Protein AF-A0A949LP67-F1 (afdb_monomer)

Foldseek 3Di:
DDDPVVVVVVVVVVVVVVVVVVVVVVVVLVVVLVVQCVVPVDHSVVSVVVVVVVVVVVVVVVLQVLLVVLCVVLVADPDQGPVLLVLLVVQVVCVVVVHPQQDLVVSCVVVVHDSVVSVVSVVVCVVVQQKDFDDDDPNDTHIHGDPNVVVNNVSVVVSVVVSVVVVVVVVVVVVVCVVVVPD

Structure (mmCIF, N/CA/C/O backbone):
data_AF-A0A949LP67-F1
#
_entry.id   AF-A0A949LP67-F1
#
loop_
_atom_site.group_PDB
_atom_site.id
_atom_site.type_symbol
_atom_site.label_atom_id
_atom_site.label_alt_id
_atom_site.label_comp_id
_atom_site.label_asym_id
_atom_site.label_entity_id
_atom_site.label_seq_id
_atom_site.pdbx_PDB_ins_code
_atom_site.Cartn_x
_atom_site.Cartn_y
_atom_site.Cartn_z
_atom_site.occupancy
_atom_site.B_iso_or_equiv
_atom_site.auth_seq_id
_atom_site.auth_comp_id
_atom_site.auth_asym_id
_atom_site.auth_atom_id
_atom_site.pdbx_PDB_model_num
ATOM 1 N N . MET A 1 1 ? 51.796 19.413 -5.091 1.00 43.94 1 MET A N 1
ATOM 2 C CA . MET A 1 1 ? 50.410 19.811 -4.770 1.00 43.94 1 MET A CA 1
ATOM 3 C C . MET A 1 1 ? 49.780 20.303 -6.065 1.00 43.94 1 MET A C 1
ATOM 5 O O . MET A 1 1 ? 50.461 21.077 -6.729 1.00 43.94 1 MET A O 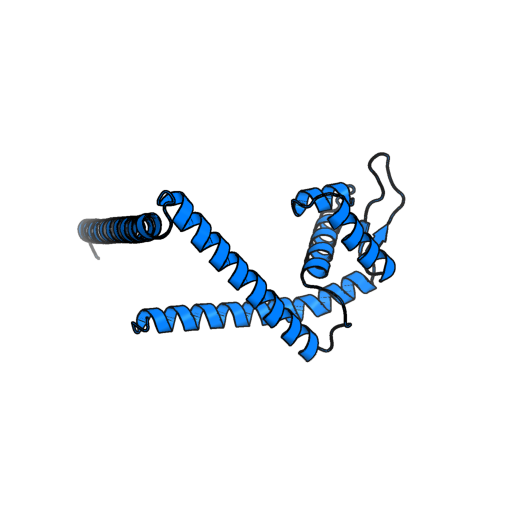1
ATOM 9 N N . PRO A 1 2 ? 48.598 19.814 -6.486 1.00 49.41 2 PRO A N 1
ATOM 10 C CA . PRO A 1 2 ? 47.926 20.340 -7.678 1.00 49.41 2 PRO A CA 1
ATOM 11 C C . PRO A 1 2 ? 47.528 21.800 -7.422 1.00 49.41 2 PRO A C 1
ATOM 13 O O . PRO A 1 2 ? 47.161 22.140 -6.296 1.00 49.41 2 PRO A O 1
ATOM 16 N N . THR A 1 3 ? 47.685 22.672 -8.419 1.00 51.91 3 THR A N 1
ATOM 17 C CA . THR A 1 3 ? 47.431 24.115 -8.258 1.00 51.91 3 THR A CA 1
ATOM 18 C C . THR A 1 3 ? 45.963 24.431 -8.545 1.00 51.91 3 THR A C 1
ATOM 20 O O . THR A 1 3 ? 45.333 23.740 -9.341 1.00 51.91 3 THR A O 1
ATOM 23 N N . ASP A 1 4 ? 45.404 25.481 -7.933 1.00 56.34 4 ASP A N 1
ATOM 24 C CA . ASP A 1 4 ? 43.990 25.882 -8.098 1.00 56.34 4 ASP A CA 1
ATOM 25 C C . ASP A 1 4 ? 43.551 26.066 -9.566 1.00 56.34 4 ASP A C 1
ATOM 27 O O . ASP A 1 4 ? 42.376 25.905 -9.911 1.00 56.34 4 ASP A O 1
ATOM 31 N N . THR A 1 5 ? 44.500 26.348 -10.459 1.00 56.00 5 THR A N 1
ATOM 32 C CA . THR A 1 5 ? 44.306 26.437 -11.912 1.00 56.00 5 THR A CA 1
ATOM 33 C C . THR A 1 5 ? 43.942 25.094 -12.558 1.00 56.00 5 THR A C 1
ATOM 35 O O . THR A 1 5 ? 43.105 25.057 -13.466 1.00 56.00 5 THR A O 1
ATOM 38 N N . ASP A 1 6 ? 44.501 23.984 -12.070 1.00 54.38 6 ASP A N 1
ATOM 39 C CA . ASP A 1 6 ? 44.256 22.634 -12.600 1.00 54.38 6 ASP A CA 1
ATOM 40 C C . ASP A 1 6 ? 42.853 22.143 -12.213 1.00 54.38 6 ASP A C 1
ATOM 42 O O . ASP A 1 6 ? 42.125 21.558 -13.023 1.00 54.38 6 ASP A O 1
ATOM 46 N N . THR A 1 7 ? 42.420 22.469 -10.993 1.00 57.69 7 THR A N 1
ATOM 47 C CA . THR A 1 7 ? 41.089 22.131 -10.473 1.00 57.69 7 THR A CA 1
ATOM 48 C C . THR A 1 7 ? 39.991 22.888 -11.221 1.00 57.69 7 THR A C 1
ATOM 50 O O . THR A 1 7 ? 38.991 22.294 -11.625 1.00 57.69 7 THR A O 1
ATOM 53 N N . LYS A 1 8 ? 40.189 24.189 -11.482 1.00 57.91 8 LYS A N 1
ATOM 54 C CA . LYS A 1 8 ? 39.211 25.023 -12.199 1.00 57.91 8 LYS A CA 1
ATOM 55 C C . LYS A 1 8 ? 39.054 24.605 -13.663 1.00 57.91 8 LYS A C 1
ATOM 57 O O . LYS A 1 8 ? 37.938 24.556 -14.165 1.00 57.91 8 LYS A O 1
ATOM 62 N N . THR A 1 9 ? 40.146 24.242 -14.332 1.00 59.66 9 THR A N 1
ATOM 63 C CA . THR A 1 9 ? 40.107 23.786 -15.734 1.00 59.66 9 THR A CA 1
ATOM 64 C C . THR A 1 9 ? 39.400 22.433 -15.865 1.00 59.66 9 THR A C 1
ATOM 66 O O . THR A 1 9 ? 38.597 22.232 -16.777 1.00 59.66 9 THR A O 1
ATOM 69 N N . THR A 1 10 ? 39.618 21.530 -14.905 1.00 58.66 10 THR A N 1
ATOM 70 C CA . THR A 1 10 ? 38.956 20.216 -14.865 1.00 58.66 10 THR A CA 1
ATOM 71 C C . THR A 1 10 ? 37.455 20.335 -14.563 1.00 58.66 10 THR A C 1
ATOM 73 O O . THR A 1 10 ? 36.648 19.634 -15.173 1.00 58.66 10 THR A O 1
ATOM 76 N N . LEU A 1 11 ? 37.058 21.264 -13.685 1.00 56.00 11 LEU A N 1
ATOM 77 C CA . LEU A 1 11 ? 35.647 21.561 -13.402 1.00 56.00 11 LEU A CA 1
ATOM 78 C C . LEU A 1 11 ? 34.918 22.138 -14.627 1.00 56.00 11 LEU A C 1
ATOM 80 O O . LEU A 1 11 ? 33.835 21.666 -14.959 1.00 56.00 11 LEU A O 1
ATOM 84 N N . MET A 1 12 ? 35.539 23.071 -15.357 1.00 61.88 12 MET A N 1
ATOM 85 C CA . MET A 1 12 ? 34.956 23.658 -16.577 1.00 61.88 12 MET A CA 1
ATOM 86 C C . MET A 1 12 ? 34.790 22.620 -17.701 1.00 61.88 12 MET A C 1
ATOM 88 O O . MET A 1 12 ? 33.805 22.651 -18.439 1.00 61.88 12 MET A O 1
ATOM 92 N N . ALA A 1 13 ? 35.721 21.667 -17.822 1.00 58.44 13 ALA A N 1
ATOM 93 C CA . ALA A 1 13 ? 35.592 20.551 -18.759 1.00 58.44 13 ALA A CA 1
ATOM 94 C C . ALA A 1 13 ? 34.445 19.601 -18.364 1.00 58.44 13 ALA A C 1
ATOM 96 O O . ALA A 1 13 ? 33.683 19.165 -19.227 1.00 58.44 13 ALA A O 1
ATOM 97 N N . GLY A 1 14 ? 34.277 19.327 -17.066 1.00 49.59 14 GLY A N 1
ATOM 98 C CA . GLY A 1 14 ? 33.147 18.555 -16.542 1.00 49.59 14 GLY A CA 1
ATOM 99 C C . GLY A 1 14 ? 31.794 19.232 -16.788 1.00 49.59 14 GLY A C 1
ATOM 100 O O . GLY A 1 14 ? 30.846 18.573 -17.211 1.00 49.59 14 GLY A O 1
ATOM 101 N N . GLU A 1 15 ? 31.711 20.551 -16.604 1.00 54.12 15 GLU A N 1
ATOM 102 C CA . GLU A 1 15 ? 30.500 21.336 -16.875 1.00 54.12 15 GLU A CA 1
ATOM 103 C C . GLU A 1 15 ? 30.148 21.368 -18.367 1.00 54.12 15 GLU A C 1
ATOM 105 O O . GLU A 1 15 ? 28.987 21.170 -18.719 1.00 54.12 15 GLU A O 1
ATOM 110 N N . ALA A 1 16 ? 31.128 21.522 -19.261 1.00 55.69 16 ALA A N 1
ATOM 111 C CA . ALA A 1 16 ? 30.892 21.484 -20.706 1.00 55.69 16 ALA A CA 1
ATOM 112 C C . ALA A 1 16 ? 30.397 20.105 -21.184 1.00 55.69 16 ALA A C 1
ATOM 114 O O . ALA A 1 16 ? 29.502 20.021 -22.027 1.00 55.69 16 ALA A O 1
ATOM 115 N N . VAL A 1 17 ? 30.930 19.018 -20.614 1.00 56.28 17 VAL A N 1
ATOM 116 C CA . VAL A 1 17 ? 30.472 17.647 -20.895 1.00 56.28 17 VAL A CA 1
ATOM 117 C C . VAL A 1 17 ? 29.047 17.425 -20.377 1.00 56.28 17 VAL A C 1
ATOM 119 O O . VAL A 1 17 ? 28.226 16.833 -21.079 1.00 56.28 17 VAL A O 1
ATOM 122 N N . LEU A 1 18 ? 28.715 17.943 -19.191 1.00 46.91 18 LEU A N 1
ATOM 123 C CA . LEU A 1 18 ? 27.362 17.870 -18.632 1.00 46.91 18 LEU A CA 1
ATOM 124 C C . LEU A 1 18 ? 26.355 18.704 -19.439 1.00 46.91 18 LEU A C 1
ATOM 126 O O . LEU A 1 18 ? 25.258 18.218 -19.717 1.00 46.91 18 LEU A O 1
ATOM 130 N N . MET A 1 19 ? 26.730 19.907 -19.883 1.00 55.59 19 MET A N 1
ATOM 131 C CA . MET A 1 19 ? 25.889 20.736 -20.754 1.00 55.59 19 MET A CA 1
ATOM 132 C C . MET A 1 19 ? 25.680 20.086 -22.130 1.00 55.59 19 MET A C 1
ATOM 134 O O . MET A 1 19 ? 24.556 20.061 -22.632 1.00 55.59 19 MET A O 1
ATOM 138 N N . GLY A 1 20 ? 26.721 19.483 -22.716 1.00 49.50 20 GLY A N 1
ATOM 139 C CA . GLY A 1 20 ? 26.609 18.727 -23.969 1.00 49.50 20 GLY A CA 1
ATOM 140 C C . GLY A 1 20 ? 25.716 17.487 -23.844 1.00 49.50 20 GLY A C 1
ATOM 141 O O . GLY A 1 20 ? 24.893 17.214 -24.722 1.00 49.50 20 GLY A O 1
ATOM 142 N N . ALA A 1 21 ? 25.806 16.766 -22.723 1.00 48.62 21 ALA A N 1
ATOM 143 C CA . ALA A 1 21 ? 24.935 15.628 -22.436 1.00 48.62 21 ALA A CA 1
ATOM 144 C C . ALA A 1 21 ? 23.467 16.057 -22.256 1.00 48.62 21 ALA A C 1
ATOM 146 O O . ALA A 1 21 ? 22.567 15.393 -22.772 1.00 48.62 21 ALA A O 1
ATOM 147 N N . GLN A 1 22 ? 23.211 17.189 -21.594 1.00 45.84 22 GLN A N 1
ATOM 148 C CA . GLN A 1 22 ? 21.860 17.737 -21.430 1.00 45.84 22 GLN A CA 1
ATOM 149 C C . GLN A 1 22 ? 21.246 18.200 -22.756 1.00 45.84 22 GLN A C 1
ATOM 151 O O . GLN A 1 22 ? 20.083 17.892 -23.018 1.00 45.84 22 GLN A O 1
ATOM 156 N N . ALA A 1 23 ? 22.023 18.856 -23.624 1.00 47.84 23 ALA A N 1
ATOM 157 C CA . ALA A 1 23 ? 21.574 19.230 -24.966 1.00 47.84 23 ALA A CA 1
ATOM 158 C C . ALA A 1 23 ? 21.212 17.994 -25.811 1.00 47.84 23 ALA A C 1
ATOM 160 O O . ALA A 1 23 ? 20.166 17.955 -26.457 1.00 47.84 23 ALA A O 1
ATOM 161 N N . THR A 1 24 ? 22.020 16.933 -25.722 1.00 55.31 24 THR A N 1
ATOM 162 C CA . THR A 1 24 ? 21.780 15.676 -26.450 1.00 55.31 24 THR A CA 1
ATOM 163 C C . THR A 1 24 ? 20.526 14.944 -25.946 1.00 55.31 24 THR A C 1
ATOM 165 O O . THR A 1 24 ? 19.776 14.370 -26.737 1.00 55.31 24 THR A O 1
ATOM 168 N N . ILE A 1 25 ? 20.256 14.980 -24.635 1.00 51.38 25 ILE A N 1
ATOM 169 C CA . ILE A 1 25 ? 19.039 14.403 -24.039 1.00 51.38 25 ILE A CA 1
ATOM 170 C C . ILE A 1 25 ? 17.796 15.192 -24.467 1.00 51.38 25 ILE A C 1
ATOM 172 O O . ILE A 1 25 ? 16.795 14.578 -24.837 1.00 51.38 25 ILE A O 1
ATOM 176 N N . ALA A 1 26 ? 17.863 16.525 -24.464 1.00 52.84 26 ALA A N 1
ATOM 177 C CA . ALA A 1 26 ? 16.759 17.376 -24.897 1.00 52.84 26 ALA A CA 1
ATOM 178 C C . ALA A 1 26 ? 16.408 17.143 -26.379 1.00 52.84 26 ALA A C 1
ATOM 180 O O . ALA A 1 26 ? 15.240 16.943 -26.708 1.00 52.84 26 ALA A O 1
ATOM 181 N N . GLU A 1 27 ? 17.408 17.044 -27.261 1.00 56.66 27 GLU A N 1
ATOM 182 C CA . GLU A 1 27 ? 17.182 16.725 -28.677 1.00 56.66 27 GLU A CA 1
ATOM 183 C C . GLU A 1 27 ? 16.608 15.318 -28.900 1.00 56.66 27 GLU A C 1
ATOM 185 O O . GLU A 1 27 ? 15.800 15.104 -29.809 1.00 56.66 27 GLU A O 1
ATOM 190 N N . ALA A 1 28 ? 17.034 14.330 -28.108 1.00 53.78 28 ALA A N 1
ATOM 191 C CA . ALA A 1 28 ? 16.498 12.974 -28.195 1.00 53.78 28 ALA A CA 1
ATOM 192 C C . ALA A 1 28 ? 15.030 12.924 -27.740 1.00 53.78 28 ALA A C 1
ATOM 194 O O . ALA A 1 28 ? 14.212 12.241 -28.361 1.00 53.78 28 ALA A O 1
ATOM 195 N N . GLN A 1 29 ? 14.686 13.688 -26.700 1.00 57.00 29 GLN A N 1
ATOM 196 C CA . GLN A 1 29 ? 13.313 13.848 -26.221 1.00 57.00 29 GLN A CA 1
ATOM 197 C C . GLN A 1 29 ? 12.434 14.567 -27.249 1.00 57.00 29 GLN A C 1
ATOM 199 O O . GLN A 1 29 ? 11.322 14.115 -27.522 1.00 57.00 29 GLN A O 1
ATOM 204 N N . GLU A 1 30 ? 12.937 15.628 -27.879 1.00 64.25 30 GLU A N 1
ATOM 205 C CA . GLU A 1 30 ? 12.214 16.365 -28.917 1.00 64.25 30 GLU A CA 1
ATOM 206 C C . GLU A 1 30 ? 11.950 15.498 -30.160 1.00 64.25 30 GLU A C 1
ATOM 208 O O . GLU A 1 30 ? 10.833 15.481 -30.690 1.00 64.25 30 GLU A O 1
ATOM 213 N N . ARG A 1 31 ? 12.939 14.704 -30.593 1.00 64.25 31 ARG A N 1
ATOM 214 C CA . ARG A 1 31 ? 12.792 13.770 -31.721 1.00 64.25 31 ARG A CA 1
ATOM 215 C C . ARG A 1 31 ? 11.791 12.655 -31.432 1.00 64.25 31 ARG A C 1
ATOM 217 O O . ARG A 1 31 ? 10.960 12.364 -32.293 1.00 64.25 31 ARG A O 1
ATOM 224 N N . ALA A 1 32 ? 11.832 12.068 -30.235 1.00 54.78 32 ALA A N 1
ATOM 225 C CA . ALA A 1 32 ? 10.867 11.053 -29.818 1.00 54.78 32 ALA A CA 1
ATOM 226 C C . ALA A 1 32 ? 9.445 11.634 -29.791 1.00 54.78 32 ALA A C 1
ATOM 228 O O . ALA A 1 32 ? 8.550 11.124 -30.467 1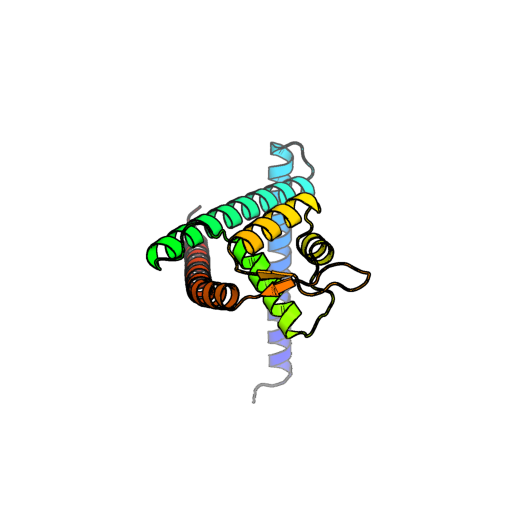.00 54.78 32 ALA A O 1
ATOM 229 N N . ALA A 1 33 ? 9.258 12.769 -29.116 1.00 52.78 33 ALA A N 1
ATOM 230 C CA . ALA A 1 33 ? 7.958 13.412 -28.982 1.00 52.78 33 ALA A CA 1
ATOM 231 C C . ALA A 1 33 ? 7.385 13.876 -30.343 1.00 52.78 33 ALA A C 1
ATOM 233 O O . ALA A 1 33 ? 6.178 13.785 -30.577 1.00 52.78 33 ALA A O 1
ATOM 234 N N . THR A 1 34 ? 8.240 14.299 -31.282 1.00 59.56 34 THR A N 1
ATOM 235 C CA . THR A 1 34 ? 7.842 14.660 -32.657 1.00 59.56 34 THR A CA 1
ATOM 236 C C . THR A 1 34 ? 7.462 13.441 -33.498 1.00 59.56 34 THR A C 1
ATOM 238 O O . THR A 1 34 ? 6.463 13.481 -34.221 1.00 59.56 34 THR A O 1
ATOM 241 N N . ALA A 1 35 ? 8.225 12.346 -33.413 1.00 54.09 35 ALA A N 1
ATOM 242 C CA . ALA A 1 35 ? 7.910 11.105 -34.120 1.00 54.09 35 ALA A CA 1
ATOM 243 C C . ALA A 1 35 ? 6.554 10.544 -33.663 1.00 54.09 35 ALA A C 1
ATOM 245 O O . ALA A 1 35 ? 5.709 10.198 -34.484 1.00 54.09 35 ALA A O 1
ATOM 246 N N . LEU A 1 36 ? 6.301 10.560 -32.358 1.00 48.03 36 LEU A N 1
ATOM 247 C CA . LEU A 1 36 ? 5.049 10.104 -31.764 1.00 48.03 36 LEU A CA 1
ATOM 248 C C . LEU A 1 36 ? 3.854 11.008 -32.071 1.00 48.03 36 LEU A C 1
ATOM 250 O O . LEU A 1 36 ? 2.761 10.507 -32.348 1.00 48.03 36 LEU A O 1
ATOM 254 N N . GLY A 1 37 ? 4.054 12.329 -32.089 1.00 50.38 37 GLY A N 1
ATOM 255 C CA . GLY A 1 37 ? 3.005 13.267 -32.486 1.00 50.38 37 GLY A CA 1
ATOM 256 C C . GLY A 1 37 ? 2.567 13.096 -33.945 1.00 50.38 37 GLY A C 1
ATOM 257 O O . GLY A 1 37 ? 1.386 13.236 -34.257 1.00 50.38 37 GLY A O 1
ATOM 258 N N . ARG A 1 38 ? 3.486 12.689 -34.836 1.00 54.03 38 ARG A N 1
ATOM 259 C CA . ARG A 1 38 ? 3.164 12.344 -36.235 1.00 54.03 38 ARG A CA 1
ATOM 260 C C . ARG A 1 38 ? 2.357 11.051 -36.371 1.00 54.03 38 ARG A C 1
ATOM 262 O O . ARG A 1 38 ? 1.523 10.972 -37.264 1.00 54.03 38 ARG A O 1
ATOM 269 N N . PHE A 1 39 ? 2.587 10.063 -35.506 1.00 45.88 39 PHE A N 1
ATOM 270 C CA . PHE A 1 39 ? 1.883 8.774 -35.556 1.00 45.88 39 PHE A CA 1
ATOM 271 C C . PHE A 1 39 ? 0.505 8.796 -34.886 1.00 45.88 39 PHE A C 1
ATOM 273 O O . PHE A 1 39 ? -0.377 8.040 -35.281 1.00 45.88 39 PHE A O 1
ATOM 280 N N . THR A 1 40 ? 0.312 9.649 -33.880 1.00 47.75 40 THR A N 1
ATOM 281 C CA . THR A 1 40 ? -0.915 9.675 -33.062 1.00 47.75 40 THR A CA 1
ATOM 282 C C . THR A 1 40 ? -1.821 10.876 -33.342 1.00 47.75 40 THR A C 1
ATOM 284 O O . THR A 1 40 ? -2.954 10.904 -32.869 1.00 47.75 40 THR A O 1
ATOM 287 N N . GLY A 1 41 ? -1.339 11.882 -34.082 1.00 50.94 41 GLY A N 1
ATOM 288 C CA . GLY A 1 41 ? -2.050 13.150 -34.289 1.00 50.94 41 GLY A CA 1
ATOM 289 C C . GLY A 1 41 ? -2.127 14.035 -33.036 1.00 50.94 41 GLY A C 1
ATOM 290 O O . GLY A 1 41 ? -2.792 15.070 -33.054 1.00 50.94 41 GLY A O 1
ATOM 291 N N . LEU A 1 42 ? -1.456 13.647 -31.946 1.00 46.31 42 LEU A N 1
ATOM 292 C CA . LEU A 1 42 ? -1.414 14.371 -30.676 1.00 46.31 42 LEU A CA 1
ATOM 293 C C . LEU A 1 42 ? -0.179 15.278 -30.609 1.00 46.31 42 LEU A C 1
ATOM 295 O O . LEU A 1 42 ? 0.857 14.993 -31.208 1.00 46.31 42 LEU A O 1
ATOM 299 N N . LYS A 1 43 ? -0.252 16.386 -29.860 1.00 53.78 43 LYS A N 1
ATOM 300 C CA . LYS A 1 43 ? 0.922 17.259 -29.681 1.00 53.78 43 LYS A CA 1
ATOM 301 C C . LYS A 1 43 ? 2.045 16.489 -28.953 1.00 53.78 43 LYS A C 1
ATOM 303 O O . LYS A 1 43 ? 1.732 15.678 -28.084 1.00 53.78 43 LYS A O 1
ATOM 308 N N . PRO A 1 44 ? 3.335 16.773 -29.212 1.00 49.00 44 PRO A N 1
ATOM 309 C CA . PRO A 1 44 ? 4.479 16.058 -28.623 1.00 49.00 44 PRO A CA 1
ATOM 310 C C . PRO A 1 44 ? 4.402 15.853 -27.095 1.00 49.00 44 PRO A C 1
ATOM 312 O O . PRO A 1 44 ? 4.668 14.764 -26.593 1.00 49.00 44 PRO A O 1
ATOM 315 N N . ALA A 1 45 ? 3.936 16.864 -26.354 1.00 50.62 45 ALA A N 1
ATOM 316 C CA . ALA A 1 45 ? 3.739 16.782 -24.904 1.00 50.62 45 ALA A CA 1
ATOM 317 C C . ALA A 1 45 ? 2.630 15.792 -24.483 1.00 50.62 45 ALA A C 1
ATOM 319 O O . ALA A 1 45 ? 2.724 15.155 -23.439 1.00 50.62 45 ALA A O 1
ATOM 320 N N . GLN A 1 46 ? 1.582 15.642 -25.298 1.00 53.62 46 GLN A N 1
ATOM 321 C CA . GLN A 1 46 ? 0.479 14.706 -25.057 1.00 53.62 46 GLN A CA 1
ATOM 322 C C . GLN A 1 46 ? 0.883 13.266 -25.376 1.00 53.62 46 GLN A C 1
ATOM 324 O O . GLN A 1 46 ? 0.480 12.353 -24.661 1.00 53.62 46 GLN A O 1
ATOM 329 N N . ALA A 1 47 ? 1.705 13.060 -26.407 1.00 48.75 47 ALA A N 1
ATOM 330 C CA . ALA A 1 47 ? 2.206 11.733 -26.736 1.00 48.75 47 ALA A CA 1
ATOM 331 C C . ALA A 1 47 ? 3.196 11.220 -25.674 1.00 48.75 47 ALA A C 1
ATOM 333 O O . ALA A 1 47 ? 3.053 10.093 -25.207 1.00 48.75 47 ALA A O 1
ATOM 334 N N . GLY A 1 48 ? 4.101 12.081 -25.189 1.00 52.53 48 GLY A N 1
ATOM 335 C CA . GLY A 1 48 ? 4.970 11.749 -24.053 1.00 52.53 48 GLY A CA 1
ATOM 336 C C . GLY A 1 48 ? 4.191 11.449 -22.764 1.00 52.53 48 GLY A C 1
ATOM 337 O O . GLY A 1 48 ? 4.554 10.549 -22.011 1.00 52.53 48 GLY A O 1
ATOM 338 N N . PHE A 1 49 ? 3.070 12.142 -22.529 1.00 54.6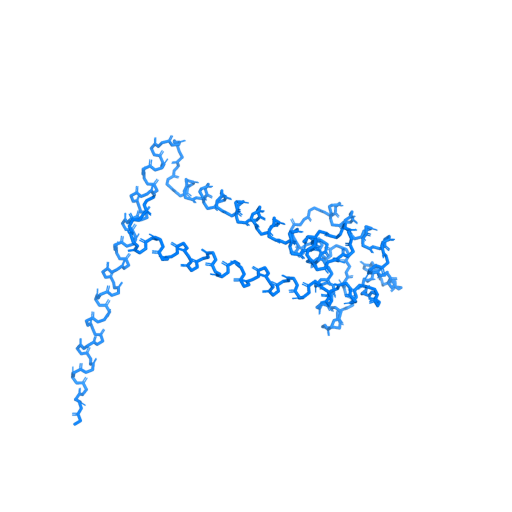2 49 PHE A N 1
ATOM 339 C CA . PHE A 1 49 ? 2.189 11.860 -21.392 1.00 54.62 49 PHE A CA 1
ATOM 340 C C . PHE A 1 49 ? 1.452 10.516 -21.529 1.00 54.62 49 PHE A C 1
ATOM 342 O O . PHE A 1 49 ? 1.302 9.788 -20.544 1.00 54.62 49 PHE A O 1
ATOM 349 N N . ALA A 1 50 ? 1.016 10.159 -22.741 1.00 51.84 50 ALA A N 1
ATOM 350 C CA . ALA A 1 50 ? 0.364 8.879 -23.013 1.00 51.84 50 ALA A CA 1
ATOM 351 C C . ALA A 1 50 ? 1.325 7.693 -22.827 1.00 51.84 50 ALA A C 1
ATOM 353 O O . ALA A 1 50 ? 0.958 6.700 -22.199 1.00 51.84 50 ALA A O 1
ATOM 354 N N . GLU A 1 51 ? 2.568 7.813 -23.300 1.00 57.50 51 GLU A N 1
ATOM 355 C CA . GLU A 1 51 ? 3.599 6.789 -23.100 1.00 57.50 51 GLU A CA 1
ATOM 356 C C . GLU A 1 51 ? 3.995 6.633 -21.634 1.00 57.50 51 GLU A C 1
ATOM 358 O O . GLU A 1 51 ? 4.102 5.508 -21.143 1.00 57.50 51 GLU A O 1
ATOM 363 N N . LEU A 1 52 ? 4.151 7.746 -20.910 1.00 53.31 52 LEU A N 1
ATOM 364 C CA . LEU A 1 52 ? 4.407 7.715 -19.472 1.00 53.31 52 LEU A CA 1
ATOM 365 C C . LEU A 1 52 ? 3.262 7.018 -18.725 1.00 53.31 52 LEU A C 1
ATOM 367 O O . LEU A 1 52 ? 3.509 6.154 -17.887 1.00 53.31 52 LEU A O 1
ATOM 371 N N . SER A 1 53 ? 2.013 7.339 -19.069 1.00 54.59 53 SER A N 1
ATOM 372 C CA . SER A 1 53 ? 0.830 6.712 -18.468 1.00 54.59 53 SER A CA 1
ATOM 373 C C . SER A 1 53 ? 0.782 5.205 -18.739 1.00 54.59 53 SER A C 1
ATOM 375 O O . SER A 1 53 ? 0.498 4.417 -17.836 1.00 54.59 53 SER A O 1
ATOM 377 N N . LEU A 1 54 ? 1.108 4.782 -19.964 1.00 63.19 54 LEU A N 1
ATOM 378 C CA . LEU A 1 54 ? 1.173 3.369 -20.338 1.00 63.19 54 LEU A CA 1
ATOM 379 C C . LEU A 1 54 ? 2.293 2.633 -19.585 1.00 63.19 54 LEU A C 1
ATOM 381 O O . LEU A 1 54 ? 2.076 1.537 -19.064 1.00 63.19 54 LEU A O 1
ATOM 385 N N . ALA A 1 55 ? 3.474 3.245 -19.470 1.00 61.41 55 ALA A N 1
ATOM 386 C CA . ALA A 1 55 ? 4.597 2.691 -18.719 1.00 61.41 55 ALA A CA 1
ATOM 387 C C . ALA A 1 55 ? 4.265 2.536 -17.226 1.00 61.41 55 ALA A C 1
ATOM 389 O O . ALA A 1 55 ? 4.534 1.483 -16.642 1.00 61.41 55 ALA A O 1
ATOM 390 N N . MET A 1 56 ? 3.615 3.537 -16.623 1.00 62.84 56 MET A N 1
ATOM 391 C CA . MET A 1 56 ? 3.130 3.464 -15.241 1.00 62.84 56 MET A CA 1
ATOM 392 C C . MET A 1 56 ? 2.114 2.332 -15.059 1.00 62.84 56 MET A C 1
ATOM 394 O O . MET A 1 56 ? 2.233 1.552 -14.116 1.00 62.84 56 MET A O 1
ATOM 398 N N . HIS A 1 57 ? 1.178 2.161 -15.996 1.00 62.72 57 HIS A N 1
ATOM 399 C CA . HIS A 1 57 ? 0.207 1.068 -15.947 1.00 62.72 57 HIS A CA 1
ATOM 400 C C . HIS A 1 57 ? 0.874 -0.320 -16.006 1.00 62.72 57 HIS A C 1
ATOM 402 O O . HIS A 1 57 ? 0.528 -1.228 -15.243 1.00 62.72 57 HIS A O 1
ATOM 408 N N . HIS A 1 58 ? 1.871 -0.501 -16.878 1.00 67.94 58 HIS A N 1
ATOM 409 C CA . HIS A 1 58 ? 2.643 -1.745 -16.937 1.00 67.94 58 HIS A CA 1
ATOM 410 C C . HIS A 1 58 ? 3.466 -1.991 -15.666 1.00 67.94 58 HIS A C 1
ATOM 412 O O . HIS A 1 58 ? 3.571 -3.144 -15.226 1.00 67.94 58 HIS A O 1
ATOM 418 N N . ALA A 1 59 ? 4.010 -0.934 -15.058 1.00 65.12 59 ALA A N 1
ATOM 419 C CA . ALA A 1 59 ? 4.716 -1.018 -13.785 1.00 65.12 59 ALA A CA 1
ATOM 420 C C . ALA A 1 59 ? 3.771 -1.458 -12.655 1.00 65.12 59 ALA A C 1
ATOM 422 O O . ALA A 1 59 ? 4.063 -2.434 -11.966 1.00 65.12 59 ALA A O 1
ATOM 423 N N . GLU A 1 60 ? 2.600 -0.831 -12.520 1.00 64.88 60 GLU A N 1
ATOM 424 C CA . GLU A 1 60 ? 1.578 -1.208 -11.533 1.00 64.88 60 GLU A CA 1
ATOM 425 C C . GLU A 1 60 ? 1.112 -2.657 -11.691 1.00 64.88 60 GLU A C 1
ATOM 427 O O . GLU A 1 60 ? 0.984 -3.397 -10.709 1.00 64.88 60 GLU A O 1
ATOM 432 N N . ARG A 1 61 ? 0.878 -3.096 -12.932 1.00 70.69 61 ARG A N 1
ATOM 433 C CA . ARG A 1 61 ? 0.495 -4.482 -13.215 1.00 70.69 61 ARG A CA 1
ATOM 434 C C . ARG A 1 61 ? 1.606 -5.456 -12.829 1.00 70.69 61 ARG A C 1
ATOM 436 O O . ARG A 1 61 ? 1.328 -6.475 -12.200 1.00 70.69 61 ARG A O 1
ATOM 443 N N . SER A 1 62 ? 2.852 -5.137 -13.171 1.00 70.94 62 SER A N 1
ATOM 444 C CA . SER A 1 62 ? 4.009 -5.974 -12.841 1.00 70.94 62 SER A CA 1
ATOM 445 C C . SER A 1 62 ? 4.227 -6.069 -11.333 1.00 70.94 62 SER A C 1
ATOM 447 O O . SER A 1 62 ? 4.402 -7.173 -10.822 1.00 70.94 62 SER A O 1
ATOM 449 N N . MET A 1 63 ? 4.135 -4.950 -10.609 1.00 70.31 63 MET A N 1
ATOM 450 C CA . MET A 1 63 ? 4.231 -4.926 -9.147 1.00 70.31 63 MET A CA 1
ATOM 451 C C . MET A 1 63 ? 3.144 -5.782 -8.496 1.00 70.31 63 MET A C 1
ATOM 453 O O . MET A 1 63 ? 3.439 -6.572 -7.603 1.00 70.31 63 MET A O 1
ATOM 457 N N . ASN A 1 64 ? 1.901 -5.698 -8.977 1.00 72.50 64 ASN A N 1
ATOM 458 C CA . ASN A 1 64 ? 0.810 -6.526 -8.465 1.00 72.50 64 ASN A CA 1
ATOM 459 C C . ASN A 1 64 ? 1.043 -8.028 -8.686 1.00 72.50 64 ASN A C 1
ATOM 461 O O . ASN A 1 64 ? 0.717 -8.829 -7.812 1.00 72.50 64 ASN A O 1
ATOM 465 N N . GLU A 1 65 ? 1.596 -8.433 -9.830 1.00 79.25 65 GLU A N 1
ATOM 466 C CA . GLU A 1 65 ? 1.902 -9.846 -10.089 1.00 79.25 65 GLU A CA 1
ATOM 467 C C . GLU A 1 65 ? 3.078 -10.352 -9.243 1.00 79.25 65 GLU A C 1
ATOM 469 O O . GLU A 1 65 ? 2.997 -11.444 -8.672 1.00 79.25 65 GLU A O 1
ATOM 474 N N . ILE A 1 66 ? 4.132 -9.543 -9.090 1.00 77.00 66 ILE A N 1
ATOM 475 C CA . ILE A 1 66 ? 5.260 -9.843 -8.193 1.00 77.00 66 ILE A CA 1
ATOM 476 C C . ILE A 1 66 ? 4.743 -10.001 -6.758 1.00 77.00 66 ILE A C 1
ATOM 478 O O . ILE A 1 66 ? 5.002 -11.022 -6.116 1.00 77.00 66 ILE A O 1
ATOM 482 N N . PHE A 1 67 ? 3.927 -9.052 -6.295 1.00 78.31 67 PHE A N 1
ATOM 483 C CA . PHE A 1 67 ? 3.296 -9.085 -4.982 1.00 78.31 67 PHE A CA 1
ATOM 484 C C . PHE A 1 67 ? 2.462 -10.359 -4.774 1.00 78.31 67 PHE A C 1
ATOM 486 O O . PHE A 1 67 ? 2.675 -11.083 -3.804 1.00 78.31 67 PHE A O 1
ATOM 493 N N . LYS A 1 68 ? 1.551 -10.695 -5.700 1.00 78.81 68 LYS A N 1
ATOM 494 C CA . LYS A 1 68 ? 0.721 -11.913 -5.604 1.00 78.81 68 LYS A CA 1
ATOM 495 C C . LYS A 1 68 ? 1.564 -13.181 -5.519 1.00 78.81 68 LYS A C 1
ATOM 497 O O . LYS A 1 68 ? 1.199 -14.107 -4.794 1.00 78.81 68 LYS A O 1
ATOM 502 N N . ARG A 1 69 ? 2.664 -13.256 -6.273 1.00 82.06 69 ARG A N 1
ATOM 503 C CA . ARG A 1 69 ? 3.551 -14.423 -6.251 1.00 82.06 69 ARG A CA 1
ATOM 504 C C . ARG A 1 69 ? 4.246 -14.563 -4.900 1.00 82.06 69 ARG A C 1
ATOM 506 O O . ARG A 1 69 ? 4.181 -15.645 -4.320 1.00 82.06 69 ARG A O 1
ATOM 513 N N . HIS A 1 70 ? 4.834 -13.487 -4.381 1.00 78.62 70 HIS A N 1
ATOM 514 C CA . HIS A 1 70 ? 5.476 -13.502 -3.063 1.00 78.62 70 HIS A CA 1
ATOM 515 C C . HIS A 1 70 ? 4.467 -13.762 -1.941 1.00 78.62 70 HIS A C 1
ATOM 517 O O . HIS A 1 70 ? 4.756 -14.536 -1.032 1.00 78.62 70 HIS A O 1
ATOM 523 N N . ALA A 1 71 ? 3.246 -13.230 -2.040 1.00 76.75 71 ALA A N 1
ATOM 524 C CA . ALA A 1 71 ? 2.172 -13.516 -1.090 1.00 76.75 71 ALA A CA 1
ATOM 525 C C . ALA A 1 71 ? 1.801 -15.010 -1.045 1.00 76.75 71 ALA A C 1
ATOM 527 O O . ALA A 1 71 ? 1.584 -15.560 0.034 1.00 76.75 71 ALA A O 1
ATOM 528 N N . ARG A 1 72 ? 1.783 -15.692 -2.202 1.00 79.31 72 ARG A N 1
ATOM 529 C CA . ARG A 1 72 ? 1.584 -17.152 -2.277 1.00 79.31 72 ARG A CA 1
ATOM 530 C C . ARG A 1 72 ? 2.761 -17.926 -1.682 1.00 79.31 72 ARG A C 1
ATOM 532 O O . ARG A 1 72 ? 2.540 -18.888 -0.956 1.00 79.31 72 ARG A O 1
ATOM 539 N N . GLN A 1 73 ? 3.993 -17.515 -1.982 1.00 80.56 73 GLN A N 1
ATOM 540 C CA . GLN A 1 73 ? 5.211 -18.185 -1.506 1.00 80.56 73 GLN A CA 1
ATOM 541 C C . GLN A 1 73 ? 5.383 -18.087 0.015 1.00 80.56 73 GLN A C 1
ATOM 543 O O . GLN A 1 73 ? 5.848 -19.035 0.638 1.00 80.56 73 GLN A O 1
ATOM 548 N N . ASN A 1 74 ? 4.951 -16.977 0.612 1.00 71.94 74 ASN A N 1
ATOM 549 C CA . ASN A 1 74 ? 5.074 -16.713 2.046 1.00 71.94 74 ASN A CA 1
ATOM 550 C C . ASN A 1 74 ? 3.812 -17.087 2.846 1.00 71.94 74 ASN A C 1
ATOM 552 O O . ASN A 1 74 ? 3.660 -16.648 3.982 1.00 71.94 74 ASN A O 1
ATOM 556 N N . GLN A 1 75 ? 2.899 -17.874 2.260 1.00 72.81 75 GLN A N 1
ATOM 557 C CA . GLN A 1 75 ? 1.662 -18.342 2.905 1.00 72.81 75 GLN A CA 1
ATOM 558 C C . GLN A 1 75 ? 0.849 -17.214 3.561 1.00 72.81 75 GLN A C 1
ATOM 560 O O . GLN A 1 75 ? 0.274 -17.387 4.638 1.00 72.81 75 GLN A O 1
ATOM 565 N N . MET A 1 76 ? 0.793 -16.043 2.919 1.00 67.12 76 MET A N 1
ATOM 566 C CA . MET A 1 76 ? -0.023 -14.957 3.447 1.00 67.12 76 MET A CA 1
ATOM 567 C C . MET A 1 76 ? -1.485 -15.385 3.574 1.00 67.12 76 MET A C 1
ATOM 569 O O . MET A 1 76 ? -1.976 -16.138 2.724 1.00 67.12 76 MET A O 1
ATOM 573 N N . PRO A 1 77 ? -2.221 -14.828 4.553 1.00 61.22 77 PRO A N 1
ATOM 574 C CA . PRO A 1 77 ? -3.666 -14.967 4.606 1.00 61.22 77 PRO A CA 1
ATOM 575 C C . PRO A 1 77 ? -4.272 -14.594 3.247 1.00 61.22 77 PRO A C 1
ATOM 577 O O . PRO A 1 77 ? -4.169 -13.447 2.797 1.00 61.22 77 PRO A O 1
ATOM 580 N N . MET A 1 78 ? -4.872 -15.574 2.563 1.00 56.22 78 MET A N 1
ATOM 581 C CA . MET A 1 78 ? -5.439 -15.349 1.237 1.00 56.22 78 MET A CA 1
ATOM 582 C C . MET A 1 78 ? -6.480 -14.228 1.289 1.00 56.22 78 MET A C 1
ATOM 584 O O . MET A 1 78 ? -7.434 -14.269 2.065 1.00 56.22 78 MET A O 1
ATOM 588 N N . GLY A 1 79 ? -6.325 -13.248 0.397 1.00 70.12 79 GLY A N 1
ATOM 589 C CA . GLY A 1 79 ? -7.375 -12.290 0.072 1.00 70.12 79 GLY A CA 1
ATOM 590 C C . GLY A 1 79 ? -7.091 -10.835 0.420 1.00 70.12 79 GLY A C 1
ATOM 591 O O . GLY A 1 79 ? -7.963 -10.014 0.130 1.00 70.12 79 GLY A O 1
ATOM 592 N N . LEU A 1 80 ? -5.946 -10.488 1.016 1.00 75.88 80 LEU A N 1
ATOM 593 C CA . LEU A 1 80 ? -5.508 -9.090 1.126 1.00 75.88 80 LEU A CA 1
ATOM 594 C C . LEU A 1 80 ? -4.782 -8.656 -0.150 1.00 75.88 80 LEU A C 1
ATOM 596 O O . LEU A 1 80 ? -3.933 -9.368 -0.682 1.00 75.88 80 LEU A O 1
ATOM 600 N N . THR A 1 81 ? -5.172 -7.497 -0.663 1.00 77.94 81 THR A N 1
ATOM 601 C CA . THR A 1 81 ? -4.592 -6.878 -1.856 1.00 77.94 81 THR A CA 1
ATOM 602 C C . THR A 1 81 ? -3.456 -5.924 -1.484 1.00 77.94 81 THR A C 1
ATOM 604 O O . THR A 1 81 ? -3.323 -5.518 -0.330 1.00 77.94 81 THR A O 1
ATOM 607 N N . LEU A 1 82 ? -2.658 -5.507 -2.472 1.00 77.38 82 LEU A N 1
ATOM 608 C CA . LEU A 1 82 ? -1.661 -4.449 -2.279 1.00 77.38 82 LEU A CA 1
ATOM 609 C C . LEU A 1 82 ? -2.311 -3.129 -1.819 1.00 77.38 82 LEU A C 1
ATOM 611 O O . LEU A 1 82 ? -1.741 -2.401 -1.014 1.00 77.38 82 LEU A O 1
ATOM 615 N N . LEU A 1 83 ? -3.535 -2.849 -2.273 1.00 81.62 83 LEU A N 1
ATOM 616 C CA . LEU A 1 83 ? -4.294 -1.680 -1.832 1.00 81.62 83 LEU A CA 1
ATOM 617 C C . LEU A 1 83 ? -4.705 -1.797 -0.357 1.00 81.62 83 LEU A C 1
ATOM 619 O O . LEU A 1 83 ? -4.532 -0.848 0.402 1.00 81.62 83 LEU A O 1
ATOM 623 N N . ASP A 1 84 ? -5.186 -2.969 0.071 1.00 85.12 84 ASP A N 1
ATOM 624 C CA . ASP A 1 84 ? -5.505 -3.230 1.483 1.00 85.12 84 ASP A CA 1
ATOM 625 C C . ASP A 1 84 ? -4.280 -2.965 2.376 1.00 85.12 84 ASP A C 1
ATOM 627 O O . ASP A 1 84 ? -4.400 -2.346 3.433 1.00 85.12 84 ASP A O 1
ATOM 631 N N . TYR A 1 85 ? -3.092 -3.373 1.921 1.00 84.75 85 TYR A N 1
ATOM 632 C CA . TYR A 1 85 ? -1.830 -3.097 2.606 1.00 84.75 85 TYR A CA 1
ATOM 633 C C . TYR A 1 85 ? -1.527 -1.605 2.728 1.00 84.75 85 TYR A C 1
ATOM 635 O O . TYR A 1 85 ? -1.243 -1.120 3.824 1.00 84.75 85 TYR A O 1
ATOM 643 N N . GLN A 1 86 ? -1.628 -0.861 1.626 1.00 85.06 86 GLN A N 1
ATOM 644 C CA . GLN A 1 86 ? -1.391 0.583 1.627 1.00 85.06 86 GLN A CA 1
ATOM 645 C C . GLN A 1 86 ? -2.325 1.304 2.607 1.00 85.06 86 GLN A C 1
ATOM 647 O O . GLN A 1 86 ? -1.885 2.184 3.348 1.00 85.06 86 GLN A O 1
ATOM 652 N N . TYR A 1 87 ? -3.595 0.893 2.678 1.00 90.50 87 TYR A N 1
ATOM 653 C CA . TYR A 1 87 ? -4.545 1.416 3.660 1.00 90.50 87 TYR A CA 1
ATOM 654 C C . TYR A 1 87 ? -4.090 1.146 5.098 1.00 90.50 87 TYR A C 1
ATOM 656 O O . TYR A 1 87 ? -4.079 2.065 5.917 1.00 90.50 87 TYR A O 1
ATOM 664 N N . LEU A 1 88 ? -3.685 -0.090 5.407 1.00 90.81 88 LEU A N 1
ATOM 665 C CA . LEU A 1 88 ? -3.198 -0.457 6.740 1.00 90.81 88 LEU A CA 1
ATOM 666 C C . LEU A 1 88 ? -1.936 0.334 7.126 1.00 90.81 88 LEU A C 1
ATOM 668 O O . LEU A 1 88 ? -1.845 0.794 8.260 1.00 90.81 88 LEU A O 1
ATOM 672 N N . ARG A 1 89 ? -1.006 0.563 6.188 1.00 89.12 89 ARG A N 1
ATOM 673 C CA . ARG A 1 89 ? 0.223 1.352 6.406 1.00 89.12 89 ARG A CA 1
ATOM 674 C C . ARG A 1 89 ? -0.058 2.819 6.708 1.00 89.12 89 ARG A C 1
ATOM 676 O O . ARG A 1 89 ? 0.547 3.386 7.614 1.00 89.12 89 ARG A O 1
ATOM 683 N N . VAL A 1 90 ? -0.982 3.436 5.972 1.00 91.06 90 VAL A N 1
ATOM 684 C CA . VAL A 1 90 ? -1.379 4.832 6.218 1.00 91.06 90 VAL A CA 1
ATOM 685 C C . VAL A 1 90 ? -2.030 4.970 7.591 1.00 91.06 90 VAL A C 1
ATOM 687 O O . VAL A 1 90 ? -1.697 5.891 8.335 1.00 91.06 90 VAL A O 1
ATOM 690 N N . ILE A 1 91 ? -2.913 4.033 7.948 1.00 92.06 91 ILE A N 1
ATOM 691 C CA . ILE A 1 91 ? -3.550 3.998 9.268 1.00 92.06 91 ILE A CA 1
ATOM 692 C C . ILE A 1 91 ? -2.488 3.828 10.362 1.00 92.06 91 ILE A C 1
ATOM 694 O O . ILE A 1 91 ? -2.478 4.626 11.295 1.00 92.06 91 ILE A O 1
ATOM 698 N N . GLN A 1 92 ? -1.551 2.881 10.204 1.00 92.94 92 GLN A N 1
ATOM 699 C CA . GLN A 1 92 ? -0.430 2.671 11.129 1.00 92.94 92 GLN A CA 1
ATOM 700 C C . GLN A 1 92 ? 0.331 3.963 11.388 1.00 92.94 92 GLN A C 1
ATOM 702 O O . GLN A 1 92 ? 0.423 4.413 12.526 1.00 92.94 92 GLN A O 1
ATOM 707 N N . ARG A 1 93 ? 0.830 4.571 10.312 1.00 91.31 93 ARG A N 1
ATOM 708 C CA . ARG A 1 93 ? 1.658 5.765 10.384 1.00 91.31 93 ARG A CA 1
ATOM 709 C C . ARG A 1 93 ? 0.926 6.899 11.092 1.00 91.31 93 ARG A C 1
ATOM 711 O O . ARG A 1 93 ? 1.491 7.545 11.962 1.00 91.31 93 ARG A O 1
ATOM 718 N N . TRP A 1 94 ? -0.336 7.146 10.745 1.00 92.25 94 TRP A N 1
ATOM 719 C CA . TRP A 1 94 ? -1.085 8.232 11.375 1.00 92.25 94 TRP A CA 1
ATOM 720 C C . TRP A 1 94 ? -1.455 7.927 12.832 1.00 92.25 94 TRP A C 1
ATOM 722 O O . TRP A 1 94 ? -1.512 8.853 13.640 1.00 92.25 94 TRP A O 1
ATOM 732 N N . ASN A 1 95 ? -1.682 6.658 13.192 1.00 90.25 95 ASN A N 1
ATOM 733 C CA . ASN A 1 95 ? -1.845 6.263 14.592 1.00 90.25 95 ASN A CA 1
ATOM 734 C C . ASN A 1 95 ? -0.544 6.471 15.391 1.00 90.25 95 ASN A C 1
ATOM 736 O O . ASN A 1 95 ? -0.608 6.997 16.498 1.00 90.25 95 ASN A O 1
ATOM 740 N N . GLU A 1 96 ? 0.619 6.117 14.831 1.00 88.75 96 GLU A N 1
ATOM 741 C CA . GLU A 1 96 ? 1.947 6.334 15.437 1.00 88.75 96 GLU A CA 1
ATOM 742 C C . GLU A 1 96 ? 2.287 7.827 15.582 1.00 88.75 96 GLU A C 1
ATOM 744 O O . GLU A 1 96 ? 2.866 8.238 16.583 1.00 88.75 96 GLU A O 1
ATOM 749 N N . GLU A 1 97 ? 1.847 8.662 14.636 1.00 87.94 97 GLU A N 1
ATOM 750 C CA . GLU A 1 97 ? 1.925 10.130 14.709 1.00 87.94 97 GLU A CA 1
ATOM 751 C C . GLU A 1 97 ? 0.956 10.737 15.753 1.00 87.94 97 GLU A C 1
ATOM 753 O O . GLU A 1 97 ? 0.889 11.958 15.904 1.00 87.94 97 GLU A O 1
ATOM 758 N N . GLY A 1 98 ? 0.171 9.916 16.463 1.00 82.44 98 GLY A N 1
ATOM 759 C CA . GLY A 1 98 ? -0.776 10.372 17.485 1.00 82.44 98 GLY A CA 1
ATOM 760 C C . GLY A 1 98 ? -1.960 11.158 16.918 1.00 82.44 98 GLY A C 1
ATOM 761 O O . GLY A 1 98 ? -2.596 11.944 17.627 1.00 82.44 98 GLY A O 1
ATOM 762 N N . ARG A 1 99 ? -2.266 10.991 15.627 1.00 81.00 99 ARG A N 1
ATOM 763 C CA . ARG A 1 99 ? -3.350 11.725 14.979 1.00 81.00 99 ARG A CA 1
ATOM 764 C C . ARG A 1 99 ? -4.705 11.190 15.426 1.00 81.00 99 ARG A C 1
ATOM 766 O O . ARG A 1 99 ? -5.009 10.009 15.292 1.00 81.00 99 ARG A O 1
ATOM 773 N N . ASN A 1 100 ? -5.575 12.096 15.864 1.00 77.12 100 ASN A N 1
ATOM 774 C CA . ASN A 1 100 ? -6.958 11.773 16.232 1.00 77.12 100 ASN A CA 1
ATOM 775 C C . ASN A 1 100 ? -7.934 11.841 15.040 1.00 77.12 100 ASN A C 1
ATOM 777 O O . ASN A 1 100 ? -9.121 11.562 15.189 1.00 77.12 100 ASN A O 1
ATOM 781 N N . ASP A 1 101 ? -7.454 12.223 13.851 1.00 86.75 101 ASP A N 1
ATOM 782 C CA . ASP A 1 101 ? -8.259 12.433 12.643 1.00 86.75 101 ASP A CA 1
ATOM 783 C C . ASP A 1 101 ? -8.082 11.330 11.584 1.00 86.75 101 ASP A C 1
ATOM 785 O O . ASP A 1 101 ? -8.354 11.553 10.401 1.00 86.75 101 ASP A O 1
ATOM 789 N N . VAL A 1 102 ? -7.671 10.124 11.994 1.00 88.38 102 VAL A N 1
ATOM 790 C CA . VAL A 1 102 ? -7.559 8.936 11.124 1.00 88.38 102 VAL A CA 1
ATOM 791 C C . VAL A 1 102 ? -8.950 8.415 10.762 1.00 88.38 102 VAL A C 1
ATOM 793 O O . VAL A 1 102 ? -9.410 7.395 11.254 1.00 88.38 102 VAL A O 1
ATOM 796 N N . ILE A 1 103 ? -9.670 9.157 9.927 1.00 89.69 103 ILE A N 1
ATOM 797 C CA . ILE A 1 103 ? -11.052 8.870 9.527 1.00 89.69 103 ILE A CA 1
ATOM 798 C C . ILE A 1 103 ? -11.130 8.544 8.035 1.00 89.69 103 ILE A C 1
ATOM 800 O O . ILE A 1 103 ? -10.323 9.026 7.236 1.00 89.69 103 ILE A O 1
ATOM 804 N N . VAL A 1 104 ? -12.171 7.807 7.635 1.00 87.75 104 VAL A N 1
ATOM 805 C CA . VAL A 1 104 ? -12.406 7.371 6.241 1.00 87.75 104 VAL A CA 1
ATOM 806 C C . VAL A 1 104 ? -12.249 8.512 5.235 1.00 87.75 104 VAL A C 1
ATOM 808 O O . VAL A 1 104 ? -11.556 8.364 4.234 1.00 87.75 104 VAL A O 1
ATOM 811 N N . ARG A 1 105 ? -12.836 9.681 5.523 1.00 87.38 105 ARG A N 1
ATOM 812 C CA . ARG A 1 105 ? -12.777 10.858 4.643 1.00 87.38 105 ARG A CA 1
ATOM 813 C C . ARG A 1 105 ? -11.344 11.346 4.401 1.00 87.38 105 ARG A C 1
ATOM 815 O O . ARG A 1 105 ? -11.018 11.740 3.287 1.00 87.38 105 ARG A O 1
ATOM 822 N N . LYS A 1 106 ? -10.496 11.342 5.434 1.00 88.12 106 LYS A N 1
ATOM 823 C CA . LYS A 1 106 ? -9.096 11.785 5.331 1.00 88.12 106 LYS A CA 1
ATOM 824 C C . LYS A 1 106 ? -8.251 10.768 4.571 1.00 88.12 106 LYS A C 1
ATOM 826 O O . LYS A 1 106 ? -7.430 11.165 3.754 1.00 88.12 106 LYS A O 1
ATOM 831 N N . ILE A 1 107 ? -8.512 9.480 4.780 1.00 87.50 107 ILE A N 1
ATOM 832 C CA . ILE A 1 107 ? -7.864 8.400 4.030 1.00 87.50 107 ILE A CA 1
ATOM 833 C C . ILE A 1 107 ? -8.257 8.463 2.548 1.00 87.50 107 ILE A C 1
ATOM 835 O O . ILE A 1 107 ? -7.391 8.400 1.684 1.00 87.50 107 ILE A O 1
ATOM 839 N N . ALA A 1 108 ? -9.539 8.673 2.236 1.00 85.69 108 ALA A N 1
ATOM 840 C CA . ALA A 1 108 ? -10.004 8.835 0.857 1.00 85.69 108 ALA A CA 1
ATOM 841 C C . ALA A 1 108 ? -9.288 9.992 0.139 1.00 85.69 108 ALA A C 1
ATOM 843 O O . ALA A 1 108 ? -8.808 9.820 -0.979 1.00 85.69 108 ALA A O 1
ATOM 844 N N . ALA A 1 109 ? -9.156 11.140 0.816 1.00 84.06 109 ALA A N 1
ATOM 845 C CA . ALA A 1 109 ? -8.429 12.293 0.295 1.00 84.06 109 ALA A CA 1
ATOM 846 C C . ALA A 1 109 ? -6.935 12.000 0.080 1.00 84.06 109 ALA A C 1
ATOM 848 O O . ALA A 1 109 ? -6.372 12.448 -0.912 1.00 84.06 109 ALA A O 1
ATOM 849 N N . HIS A 1 110 ? -6.304 11.227 0.971 1.00 83.56 110 HIS A N 1
ATOM 850 C CA . HIS A 1 110 ? -4.899 10.838 0.835 1.00 83.56 110 HIS A CA 1
ATOM 851 C C . HIS A 1 110 ? -4.640 10.002 -0.425 1.00 83.56 110 HIS A C 1
ATOM 853 O O . HIS A 1 110 ? -3.661 10.242 -1.122 1.00 83.56 110 HIS A O 1
ATOM 859 N N . PHE A 1 111 ? -5.538 9.070 -0.748 1.00 78.38 111 PHE A N 1
ATOM 860 C CA . PHE A 1 111 ? -5.422 8.235 -1.947 1.00 78.38 111 PHE A CA 1
ATOM 861 C C . PHE A 1 111 ? -5.996 8.883 -3.218 1.00 78.38 111 PHE A C 1
ATOM 863 O O . PHE A 1 111 ? -5.990 8.254 -4.272 1.00 78.38 111 PHE A O 1
ATOM 870 N N . GLY A 1 112 ? -6.531 10.108 -3.143 1.00 77.31 112 GLY A N 1
ATOM 871 C CA . GLY A 1 112 ? -7.199 10.753 -4.281 1.00 77.31 112 GLY A CA 1
ATOM 872 C C . GLY A 1 112 ? -8.436 9.993 -4.778 1.00 77.31 112 GLY A C 1
ATOM 873 O O . GLY A 1 112 ? -8.829 10.130 -5.934 1.00 77.31 112 GLY A O 1
ATOM 874 N N . LEU A 1 113 ? -9.046 9.165 -3.925 1.00 76.88 113 LEU A N 1
ATOM 875 C CA . LEU A 1 113 ? -10.165 8.301 -4.291 1.00 76.88 113 LEU A CA 1
ATOM 876 C C . LEU A 1 113 ? -11.506 8.974 -4.000 1.00 76.88 113 LEU A C 1
ATOM 878 O O . LEU A 1 113 ? -11.676 9.682 -3.004 1.00 76.88 113 LEU A O 1
ATOM 882 N N . ALA A 1 114 ? -12.507 8.663 -4.826 1.00 76.44 114 ALA A N 1
ATOM 883 C CA . ALA A 1 114 ? -13.894 8.959 -4.492 1.00 76.44 114 ALA A CA 1
ATOM 884 C C . ALA A 1 114 ? -14.267 8.273 -3.163 1.00 76.44 114 ALA A C 1
ATOM 886 O O . ALA A 1 114 ? -13.916 7.112 -2.931 1.00 76.44 114 ALA A O 1
ATOM 887 N N . GLY A 1 115 ? -15.005 8.976 -2.295 1.00 70.56 115 GLY A N 1
ATOM 888 C CA . GLY A 1 115 ? -15.293 8.520 -0.927 1.00 70.56 115 GLY A CA 1
ATOM 889 C C . GLY A 1 115 ? -15.894 7.110 -0.838 1.00 70.56 115 GLY A C 1
ATOM 890 O O . GLY A 1 115 ? -15.570 6.365 0.084 1.00 70.56 115 GLY A O 1
ATOM 891 N N . ASN A 1 116 ? -16.689 6.702 -1.833 1.00 79.25 116 ASN A N 1
ATOM 892 C CA . ASN A 1 116 ? -17.308 5.375 -1.886 1.00 79.25 116 ASN A CA 1
ATOM 893 C C . ASN A 1 116 ? -16.285 4.236 -2.026 1.00 79.25 116 ASN A C 1
ATOM 895 O O . ASN A 1 116 ? -16.424 3.212 -1.358 1.00 79.25 116 ASN A O 1
ATOM 899 N N . SER A 1 117 ? -15.242 4.413 -2.842 1.00 78.38 117 SER A N 1
ATOM 900 C CA . SER A 1 117 ? -14.211 3.387 -3.056 1.00 78.38 117 SER A CA 1
ATOM 901 C C . SER A 1 117 ? -13.383 3.166 -1.791 1.00 78.38 117 SER A C 1
ATOM 903 O O . SER A 1 117 ? -13.115 2.028 -1.403 1.00 78.38 117 SER A O 1
ATOM 905 N N . ALA A 1 118 ? -13.046 4.254 -1.093 1.00 82.31 118 ALA A N 1
ATOM 906 C CA . ALA A 1 118 ? -12.335 4.170 0.174 1.00 82.31 118 ALA A CA 1
ATOM 907 C C . ALA A 1 118 ? -13.185 3.520 1.271 1.00 82.31 118 ALA A C 1
ATOM 909 O O . ALA A 1 118 ? -12.679 2.649 1.978 1.00 82.31 118 ALA A O 1
ATOM 910 N N . SER A 1 119 ? -14.473 3.871 1.375 1.00 87.31 119 SER A N 1
ATOM 911 C CA . SER A 1 119 ? -15.399 3.220 2.312 1.00 87.31 119 SER A CA 1
ATOM 912 C C . SER A 1 119 ? -15.471 1.709 2.099 1.00 87.31 119 SER A C 1
ATOM 914 O O . SER A 1 119 ? -15.345 0.962 3.062 1.00 87.31 119 SER A O 1
ATOM 916 N N . GLN A 1 120 ? -15.581 1.235 0.853 1.00 88.94 120 GLN A N 1
ATOM 917 C CA . GLN A 1 120 ? -15.633 -0.206 0.568 1.00 88.94 120 GLN A CA 1
ATOM 918 C C . GLN A 1 120 ? -14.357 -0.949 0.989 1.00 88.94 120 GLN A C 1
ATOM 920 O O . GLN A 1 120 ? -14.427 -2.090 1.454 1.00 88.94 120 GLN A O 1
ATOM 925 N N . CYS A 1 121 ? -13.187 -0.325 0.824 1.00 89.31 121 CYS A N 1
ATOM 926 C CA . CYS A 1 121 ? -11.923 -0.891 1.293 1.00 89.31 121 CYS A CA 1
ATOM 927 C C . CYS A 1 121 ? -11.899 -0.960 2.827 1.00 89.31 121 CYS A C 1
ATOM 929 O O . CYS A 1 121 ? -11.639 -2.014 3.403 1.00 89.31 121 CYS A O 1
ATOM 931 N N . ILE A 1 122 ? -12.265 0.137 3.493 1.00 92.12 122 ILE A N 1
ATOM 932 C CA . ILE A 1 122 ? -12.293 0.239 4.958 1.00 92.12 122 ILE A CA 1
ATOM 933 C C . ILE A 1 122 ? -13.271 -0.779 5.557 1.00 92.12 122 ILE A C 1
ATOM 935 O O . ILE A 1 122 ? -12.918 -1.491 6.494 1.00 92.12 122 ILE A O 1
ATOM 939 N N . ASP A 1 123 ? -14.477 -0.906 5.004 1.00 93.06 123 ASP A N 1
ATOM 940 C CA . ASP A 1 123 ? -15.486 -1.856 5.480 1.00 93.06 123 ASP A CA 1
ATO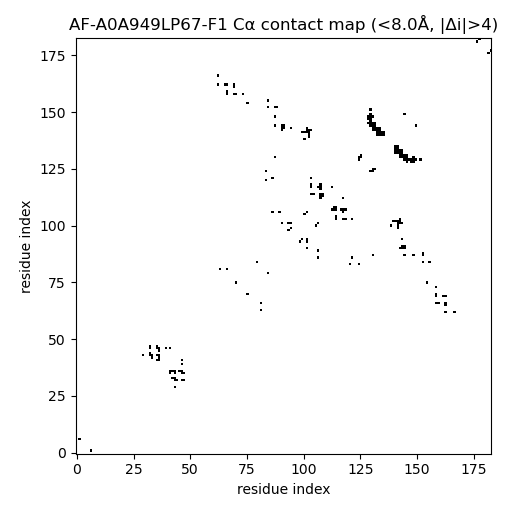M 941 C C . ASP A 1 123 ? -15.011 -3.307 5.356 1.00 93.06 123 ASP A C 1
ATOM 943 O O . ASP A 1 123 ? -15.292 -4.138 6.221 1.00 93.06 123 ASP A O 1
ATOM 947 N N . ARG A 1 124 ? -14.245 -3.624 4.308 1.00 91.81 124 ARG A N 1
ATOM 948 C CA . ARG A 1 124 ? -13.622 -4.942 4.138 1.00 91.81 124 ARG A CA 1
ATOM 949 C C . ARG A 1 124 ? -12.558 -5.204 5.202 1.00 91.81 124 ARG A C 1
ATOM 951 O O . ARG A 1 124 ? -12.536 -6.295 5.768 1.00 91.81 124 ARG A O 1
ATOM 958 N N . LEU A 1 125 ? -11.712 -4.216 5.496 1.00 93.12 125 LEU A N 1
ATOM 959 C CA . LEU A 1 125 ? -10.688 -4.312 6.541 1.00 93.12 125 LEU A CA 1
ATOM 960 C C . LEU A 1 125 ? -11.312 -4.433 7.944 1.00 93.12 125 LEU A C 1
ATOM 962 O O . LEU A 1 125 ? -10.834 -5.227 8.754 1.00 93.12 125 LEU A O 1
ATOM 966 N N . LEU A 1 126 ? -12.419 -3.723 8.203 1.00 94.44 126 LEU A N 1
ATOM 967 C CA . LEU A 1 126 ? -13.213 -3.837 9.435 1.00 94.44 126 LEU A CA 1
ATOM 968 C C . LEU A 1 126 ? -13.829 -5.231 9.582 1.00 94.44 126 LEU A C 1
ATOM 970 O O . LEU A 1 126 ? -13.677 -5.859 10.624 1.00 94.44 126 LEU A O 1
ATOM 974 N N . LYS A 1 127 ? -14.480 -5.751 8.532 1.00 93.44 127 LYS A N 1
ATOM 975 C CA . LYS A 1 127 ? -15.072 -7.104 8.534 1.00 93.44 127 LYS A CA 1
ATOM 976 C C . LYS A 1 127 ? -14.039 -8.202 8.777 1.00 93.44 127 LYS A C 1
ATOM 978 O O . LYS A 1 127 ? -14.364 -9.228 9.360 1.00 93.44 127 LYS A O 1
ATOM 983 N N . ARG A 1 128 ? -12.800 -7.986 8.333 1.00 90.75 128 ARG A N 1
ATOM 984 C CA . ARG A 1 128 ? -11.668 -8.893 8.570 1.00 90.75 128 ARG A CA 1
ATOM 985 C C . ARG A 1 128 ? -11.006 -8.698 9.934 1.00 90.75 128 ARG A C 1
ATOM 987 O O . ARG A 1 128 ? -10.057 -9.409 10.245 1.00 90.75 128 ARG A O 1
ATOM 994 N N . GLY A 1 129 ? -11.476 -7.739 10.730 1.00 92.88 129 GLY A N 1
ATOM 995 C CA . GLY A 1 129 ? -10.934 -7.447 12.051 1.00 92.88 129 GLY A CA 1
ATOM 996 C C . GLY A 1 129 ? -9.494 -6.940 12.022 1.00 92.88 129 GLY A C 1
ATOM 997 O O . GLY A 1 129 ? -8.778 -7.150 12.995 1.00 92.88 129 GLY A O 1
ATOM 998 N N . LEU A 1 130 ? -9.051 -6.313 10.925 1.00 93.44 130 LEU A N 1
ATOM 999 C CA . LEU A 1 130 ? -7.696 -5.750 10.786 1.00 93.44 130 LEU A CA 1
ATOM 1000 C C . LEU A 1 130 ? -7.609 -4.312 11.309 1.00 93.44 130 LEU A C 1
ATOM 1002 O O . LEU A 1 130 ? -6.546 -3.839 11.695 1.00 93.44 130 LEU A O 1
ATOM 1006 N N . ILE A 1 131 ? -8.743 -3.622 11.343 1.00 95.38 131 ILE A N 1
ATOM 1007 C CA . ILE A 1 131 ? -8.894 -2.290 11.927 1.00 95.38 131 ILE A CA 1
ATOM 1008 C C . ILE A 1 131 ? -10.164 -2.259 12.774 1.00 95.38 131 ILE A C 1
ATOM 1010 O O . ILE A 1 131 ? -11.051 -3.098 12.601 1.00 95.38 131 ILE A O 1
ATOM 1014 N N . SER A 1 132 ? -10.270 -1.285 13.669 1.00 94.81 132 SER A N 1
ATOM 1015 C CA . SER A 1 132 ? -11.479 -1.006 14.439 1.00 94.81 132 SER A CA 1
ATOM 1016 C C . SER A 1 132 ? -11.797 0.489 14.433 1.00 94.81 132 SER A C 1
ATOM 1018 O O . SER A 1 132 ? -10.937 1.332 14.170 1.00 94.81 132 SER A O 1
ATOM 1020 N N . LYS A 1 133 ? -13.070 0.815 14.675 1.00 93.12 133 LYS A N 1
ATOM 1021 C CA . LYS A 1 133 ? -13.536 2.188 14.886 1.00 93.12 133 LYS A CA 1
ATOM 1022 C C . LYS A 1 133 ? -13.506 2.483 16.381 1.00 93.12 133 LYS A C 1
ATOM 1024 O O . LYS A 1 133 ? -14.087 1.724 17.153 1.00 93.12 133 LYS A O 1
ATOM 1029 N N . THR A 1 134 ? -12.882 3.580 16.784 1.00 89.31 134 THR A N 1
ATOM 1030 C CA . THR A 1 134 ? -12.959 4.069 18.165 1.00 89.31 134 THR A CA 1
ATOM 1031 C C . THR A 1 134 ? -14.139 5.028 18.338 1.00 89.31 134 THR A C 1
ATOM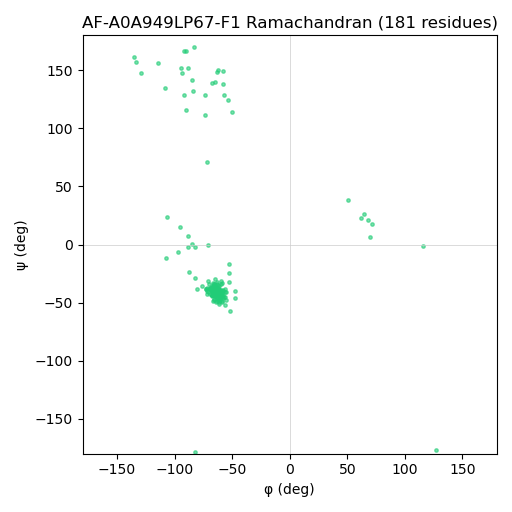 1033 O O . THR A 1 134 ? -14.776 5.459 17.364 1.00 89.31 134 THR A O 1
ATOM 1036 N N . ALA A 1 135 ? -14.485 5.326 19.597 1.00 80.81 135 ALA A N 1
ATOM 1037 C CA . ALA A 1 135 ? -15.531 6.292 19.915 1.00 80.81 135 ALA A CA 1
ATOM 1038 C C . ALA A 1 135 ? -15.238 7.625 19.206 1.00 80.81 135 ALA A C 1
ATOM 1040 O O . ALA A 1 135 ? -14.142 8.174 19.303 1.00 80.81 135 ALA A O 1
ATOM 1041 N N . GLY A 1 136 ? -16.209 8.091 18.419 1.00 69.69 136 GLY A N 1
ATOM 1042 C CA . GLY A 1 136 ? -16.020 9.206 17.498 1.00 69.69 136 GLY A CA 1
ATOM 1043 C C . GLY A 1 136 ? -16.211 10.566 18.158 1.00 69.69 136 GLY A C 1
ATOM 1044 O O . GLY A 1 136 ? -17.127 10.753 18.956 1.00 69.69 136 GLY A O 1
ATOM 1045 N N . GLY A 1 137 ? -15.381 11.535 17.770 1.00 62.75 137 GLY A N 1
ATOM 1046 C CA . GLY A 1 137 ? -15.664 12.957 17.977 1.00 62.75 137 GLY A CA 1
ATOM 1047 C C . GLY A 1 137 ? -16.588 13.506 16.881 1.00 62.75 137 GLY A C 1
ATOM 1048 O O . GLY A 1 137 ? -16.954 12.799 15.943 1.00 62.75 137 GLY A O 1
ATOM 1049 N N . LYS A 1 138 ? -16.914 14.806 16.926 1.00 64.69 138 LYS A N 1
ATOM 1050 C CA . LYS A 1 138 ? -17.814 15.489 15.960 1.00 64.69 138 LYS A CA 1
ATOM 1051 C C . LYS A 1 138 ? -17.456 15.305 14.465 1.00 64.69 138 LYS A C 1
ATOM 1053 O O . LYS A 1 138 ? -18.278 15.598 13.607 1.00 64.69 138 LYS A O 1
ATOM 1058 N N . GLN A 1 139 ? -16.237 14.863 14.145 1.00 73.19 139 GLN A N 1
ATOM 1059 C CA . GLN A 1 139 ? -15.693 14.731 12.783 1.00 73.19 139 GLN A CA 1
ATOM 1060 C C . GLN A 1 139 ? -15.813 13.308 12.196 1.00 73.19 139 GLN A C 1
ATOM 1062 O O . GLN A 1 139 ? -15.486 13.113 11.025 1.00 73.19 139 GLN A O 1
ATOM 1067 N N . GLY A 1 140 ? -16.259 12.321 12.984 1.00 81.25 140 GLY A N 1
ATOM 1068 C CA . GLY A 1 140 ? -16.372 10.915 12.584 1.00 81.25 140 GLY A CA 1
ATOM 1069 C C . GLY A 1 140 ? -15.676 9.956 13.554 1.00 81.25 140 GLY A C 1
ATOM 1070 O O . GLY A 1 140 ? -15.151 10.367 14.587 1.00 81.25 140 GLY A O 1
ATOM 1071 N N . HIS A 1 141 ? -15.681 8.668 13.205 1.00 85.12 141 HIS A N 1
ATOM 1072 C CA . HIS A 1 141 ? -15.049 7.604 13.989 1.00 85.12 141 HIS A CA 1
ATOM 1073 C C . HIS A 1 141 ? -13.592 7.406 13.558 1.00 85.12 141 HIS A C 1
ATOM 1075 O O . HIS A 1 141 ? -13.375 7.021 12.401 1.00 85.12 141 HIS A O 1
ATOM 1081 N N . PRO A 1 142 ? -12.608 7.656 14.441 1.00 90.75 142 PRO A N 1
ATOM 1082 C CA . PRO A 1 142 ? -11.217 7.345 14.160 1.00 90.75 142 PRO A CA 1
ATOM 1083 C C . PRO A 1 142 ? -11.024 5.842 13.969 1.00 90.75 142 PRO A C 1
ATOM 1085 O O . PRO A 1 142 ? -11.749 5.018 14.530 1.00 90.75 142 PRO A O 1
ATOM 1088 N N . LEU A 1 143 ? -10.043 5.503 13.147 1.00 93.38 143 LEU A N 1
ATOM 1089 C CA . LEU A 1 143 ? -9.664 4.147 12.804 1.00 93.38 143 LEU A CA 1
ATOM 1090 C C . LEU A 1 143 ? -8.338 3.833 13.477 1.00 93.38 143 LEU A C 1
ATOM 1092 O O . LEU A 1 143 ? -7.404 4.638 13.443 1.00 93.38 143 LEU A O 1
ATOM 1096 N N . VAL A 1 144 ? -8.268 2.654 14.075 1.00 93.75 144 VAL A N 1
ATOM 1097 C CA . VAL A 1 144 ? -7.054 2.129 14.695 1.00 93.75 144 VAL A CA 1
ATOM 1098 C C . VAL A 1 144 ? -6.789 0.725 14.181 1.00 93.75 144 VAL A C 1
ATOM 1100 O O . VAL A 1 144 ? -7.722 -0.022 13.876 1.00 93.75 144 VAL A O 1
ATOM 1103 N N . LEU A 1 145 ? -5.515 0.361 14.071 1.00 92.94 145 LEU A N 1
ATOM 1104 C CA . LEU A 1 145 ? -5.132 -1.022 13.802 1.00 92.94 145 LEU A CA 1
ATOM 1105 C C . LEU A 1 145 ? -5.477 -1.919 14.985 1.00 92.94 145 LEU A C 1
ATOM 1107 O O . LEU A 1 145 ? -5.259 -1.564 16.142 1.00 92.94 145 LEU A O 1
ATOM 1111 N N . THR A 1 146 ? -5.978 -3.110 14.678 1.00 94.75 146 THR A N 1
ATOM 1112 C CA . THR A 1 146 ? -6.069 -4.189 15.662 1.00 94.75 146 THR A CA 1
ATOM 1113 C C . THR A 1 146 ? -4.732 -4.923 15.753 1.00 94.75 146 THR A C 1
ATOM 1115 O O . THR A 1 146 ? -3.864 -4.780 14.890 1.00 94.75 146 THR A O 1
ATOM 1118 N N . GLU A 1 147 ? -4.589 -5.792 16.753 1.00 92.44 147 GLU A N 1
ATOM 1119 C CA . GLU A 1 147 ? -3.443 -6.703 16.844 1.00 92.44 147 GLU A CA 1
ATOM 1120 C C . GLU A 1 147 ? -3.304 -7.575 15.577 1.00 92.44 147 GLU A C 1
ATOM 1122 O O . GLU A 1 147 ? -2.203 -7.776 15.065 1.00 92.44 147 GLU A O 1
ATOM 1127 N N . ASN A 1 148 ? -4.424 -8.028 15.002 1.00 90.12 148 ASN A N 1
ATOM 1128 C CA . ASN A 1 148 ? -4.426 -8.778 13.743 1.00 90.12 148 ASN A CA 1
ATOM 1129 C C . ASN A 1 148 ? -3.980 -7.914 12.556 1.00 90.12 148 ASN A C 1
ATOM 1131 O O . ASN A 1 148 ? -3.275 -8.406 11.677 1.00 90.12 148 ASN A O 1
ATOM 1135 N N . GLY A 1 149 ? -4.354 -6.631 12.534 1.00 91.06 149 GLY A N 1
ATOM 1136 C CA . GLY A 1 149 ? -3.873 -5.671 11.541 1.00 91.06 149 GLY A CA 1
ATOM 1137 C C . GLY A 1 149 ? -2.364 -5.464 11.611 1.00 91.06 149 GLY A C 1
ATOM 1138 O O . GLY A 1 149 ? -1.694 -5.481 10.581 1.00 91.06 149 GLY A O 1
ATOM 1139 N N . GLN A 1 150 ? -1.817 -5.339 12.821 1.00 90.38 150 GLN A N 1
ATOM 1140 C CA . GLN A 1 150 ? -0.373 -5.219 13.038 1.00 90.38 150 GLN A CA 1
ATOM 1141 C C . GLN A 1 150 ? 0.376 -6.493 12.626 1.00 90.38 150 GLN A C 1
ATOM 1143 O O . GLN A 1 150 ? 1.379 -6.414 11.920 1.00 90.38 150 GLN A O 1
ATOM 1148 N N . LYS A 1 151 ? -0.136 -7.677 12.992 1.00 87.56 151 LYS A N 1
ATOM 1149 C CA . LYS A 1 151 ? 0.432 -8.965 12.552 1.00 87.56 151 LYS A CA 1
ATOM 1150 C C . LYS A 1 151 ? 0.413 -9.102 11.031 1.00 87.56 151 LYS A C 1
ATOM 1152 O O . LYS A 1 151 ? 1.415 -9.515 10.450 1.00 87.56 151 LYS A O 1
ATOM 1157 N N . ALA A 1 152 ? -0.690 -8.715 10.386 1.00 86.00 152 ALA A N 1
ATOM 1158 C CA . ALA A 1 152 ? -0.781 -8.699 8.931 1.00 86.00 152 ALA A CA 1
ATOM 1159 C C . ALA A 1 152 ? 0.292 -7.778 8.332 1.00 86.00 152 ALA A C 1
ATOM 1161 O O . ALA A 1 152 ? 1.053 -8.220 7.478 1.00 86.00 152 ALA A O 1
ATOM 1162 N N . LEU A 1 153 ? 0.425 -6.541 8.823 1.00 86.38 153 LEU A N 1
ATOM 1163 C CA . LEU A 1 153 ? 1.463 -5.603 8.376 1.00 86.38 153 LEU A CA 1
ATOM 1164 C C . LEU A 1 153 ? 2.884 -6.166 8.522 1.00 86.38 153 LEU A C 1
ATOM 1166 O O . LEU A 1 153 ? 3.686 -6.018 7.604 1.00 86.38 153 LEU A O 1
ATOM 1170 N N . GLY A 1 154 ? 3.180 -6.859 9.623 1.00 83.00 154 GLY A N 1
ATOM 1171 C CA . GLY A 1 154 ? 4.471 -7.524 9.817 1.00 83.00 154 GLY A CA 1
ATOM 1172 C C . GLY A 1 154 ? 4.762 -8.583 8.747 1.00 83.00 154 GLY A C 1
ATOM 1173 O O . GLY A 1 154 ? 5.849 -8.597 8.178 1.00 83.00 154 GLY A O 1
ATOM 1174 N N . GLN A 1 155 ? 3.774 -9.417 8.409 1.00 79.12 155 GLN A N 1
ATOM 1175 C CA . GLN A 1 155 ? 3.894 -10.403 7.322 1.00 79.12 155 GLN A CA 1
ATOM 1176 C C . GLN A 1 155 ? 4.044 -9.734 5.946 1.00 79.12 155 GLN A C 1
ATOM 1178 O O . GLN A 1 155 ? 4.755 -10.236 5.077 1.00 79.12 155 GLN A O 1
ATOM 1183 N N . PHE A 1 156 ? 3.393 -8.585 5.747 1.00 78.81 156 PHE A N 1
ATOM 1184 C CA . PHE A 1 156 ? 3.517 -7.795 4.524 1.00 78.81 156 PHE A CA 1
ATOM 1185 C C . PHE A 1 156 ? 4.898 -7.148 4.362 1.00 78.81 156 PHE A C 1
ATOM 1187 O O . PHE A 1 156 ? 5.391 -7.106 3.239 1.00 78.81 156 PHE A O 1
ATOM 1194 N N . ALA A 1 157 ? 5.541 -6.681 5.436 1.00 73.25 157 ALA A N 1
ATOM 1195 C CA . ALA A 1 157 ? 6.862 -6.044 5.365 1.00 73.25 157 ALA A CA 1
ATOM 1196 C C . ALA A 1 157 ? 7.941 -6.984 4.785 1.00 73.25 157 ALA A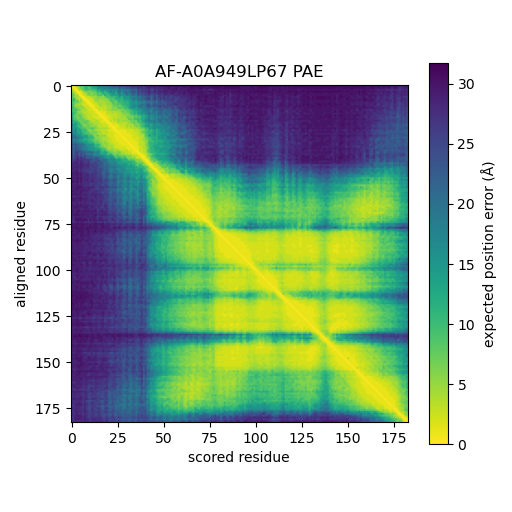 C 1
ATOM 1198 O O . ALA A 1 157 ? 8.827 -6.554 4.040 1.00 73.25 157 ALA A O 1
ATOM 1199 N N . THR A 1 158 ? 7.832 -8.289 5.060 1.00 72.94 158 THR A N 1
ATOM 1200 C CA . THR A 1 158 ? 8.686 -9.323 4.451 1.00 72.94 158 THR A CA 1
ATOM 1201 C C . THR A 1 158 ? 8.503 -9.392 2.933 1.00 72.94 158 THR A C 1
ATOM 1203 O O . THR A 1 158 ? 9.468 -9.575 2.194 1.00 72.94 158 THR A O 1
ATOM 1206 N N . ILE A 1 159 ? 7.275 -9.202 2.453 1.00 74.06 159 ILE A N 1
ATOM 1207 C CA . ILE A 1 159 ? 6.951 -9.244 1.024 1.00 74.06 159 ILE A CA 1
ATOM 1208 C C . ILE A 1 159 ? 7.288 -7.934 0.333 1.00 74.06 159 ILE A C 1
ATOM 1210 O O . ILE A 1 159 ? 7.790 -7.984 -0.780 1.00 74.06 159 ILE A O 1
ATOM 1214 N N . GLU A 1 160 ? 7.071 -6.786 0.974 1.00 73.12 160 GLU A N 1
ATOM 1215 C CA . GLU A 1 160 ? 7.504 -5.481 0.461 1.00 73.12 160 GLU A CA 1
ATOM 1216 C C . GLU A 1 160 ? 9.011 -5.499 0.178 1.00 73.12 160 GLU A C 1
ATOM 1218 O O . GLU A 1 160 ? 9.425 -5.225 -0.943 1.00 73.12 160 GLU A O 1
ATOM 1223 N N . SER A 1 161 ? 9.811 -5.997 1.126 1.00 74.12 161 SER A N 1
ATOM 1224 C CA . SER A 1 161 ? 11.262 -6.157 0.947 1.00 74.12 161 SER A CA 1
ATOM 1225 C C . SER A 1 161 ? 11.622 -7.077 -0.232 1.00 74.12 161 SER A C 1
ATOM 1227 O O . SER A 1 161 ? 12.558 -6.798 -0.981 1.00 74.12 161 SER A O 1
ATOM 1229 N N . ALA A 1 162 ? 10.881 -8.175 -0.423 1.00 71.38 162 ALA A N 1
ATOM 1230 C CA . ALA A 1 162 ? 11.103 -9.113 -1.526 1.00 71.38 162 ALA A CA 1
ATOM 1231 C C . ALA A 1 162 ? 10.672 -8.540 -2.891 1.00 71.38 162 ALA A C 1
ATOM 1233 O O . ALA A 1 162 ? 11.341 -8.768 -3.900 1.00 71.38 162 ALA A O 1
ATOM 1234 N N . VAL A 1 163 ? 9.575 -7.777 -2.919 1.00 72.88 163 VAL A N 1
ATOM 1235 C CA . VAL A 1 163 ? 9.085 -7.060 -4.103 1.00 72.88 163 VAL A CA 1
ATOM 1236 C C . VAL A 1 163 ? 10.089 -5.980 -4.503 1.00 72.88 163 VAL A C 1
ATOM 1238 O O . VAL A 1 163 ? 10.462 -5.921 -5.672 1.00 72.88 163 VAL A O 1
ATOM 1241 N N . ASP A 1 164 ? 10.579 -5.184 -3.552 1.00 74.12 164 ASP A N 1
ATOM 1242 C CA . ASP A 1 164 ? 11.558 -4.120 -3.795 1.00 74.12 164 ASP A CA 1
ATOM 1243 C C . ASP A 1 164 ? 12.877 -4.676 -4.333 1.00 74.12 164 ASP A C 1
ATOM 1245 O O . ASP A 1 164 ? 13.399 -4.178 -5.335 1.00 74.12 164 ASP A O 1
ATOM 1249 N N . ALA A 1 165 ? 13.387 -5.751 -3.724 1.00 72.88 165 ALA A N 1
ATOM 1250 C CA . ALA A 1 165 ? 14.595 -6.423 -4.190 1.00 72.88 165 ALA A CA 1
ATOM 1251 C C . ALA A 1 165 ? 14.445 -6.920 -5.637 1.00 72.88 165 ALA A C 1
ATOM 1253 O O . ALA A 1 165 ? 15.347 -6.748 -6.460 1.00 72.88 165 ALA A O 1
ATOM 1254 N N . GLU A 1 166 ? 13.292 -7.494 -5.981 1.00 75.31 166 GLU A N 1
ATOM 1255 C CA . GLU A 1 166 ? 13.042 -7.982 -7.333 1.00 75.31 166 GLU A CA 1
ATOM 1256 C C 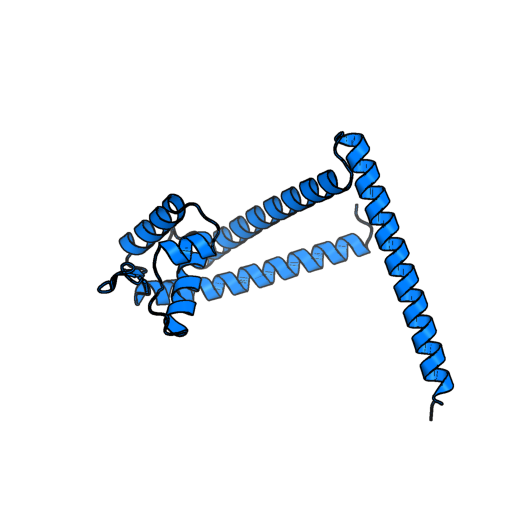. GLU A 1 166 ? 12.836 -6.846 -8.348 1.00 75.31 166 GLU A C 1
ATOM 1258 O O . GLU A 1 166 ? 13.343 -6.913 -9.471 1.00 75.31 166 GLU A O 1
ATOM 1263 N N . CYS A 1 167 ? 12.126 -5.783 -7.970 1.00 70.94 167 CYS A N 1
ATOM 1264 C CA . CYS A 1 167 ? 11.983 -4.585 -8.793 1.00 70.94 167 CYS A CA 1
ATOM 1265 C C . CYS A 1 167 ? 13.355 -3.963 -9.090 1.00 70.94 167 CYS A C 1
ATOM 1267 O O . CYS A 1 167 ? 13.653 -3.672 -10.250 1.00 70.94 167 CYS A O 1
ATOM 1269 N N . ALA A 1 168 ? 14.221 -3.839 -8.079 1.00 72.62 168 ALA A N 1
ATOM 1270 C CA . ALA A 1 168 ? 15.585 -3.344 -8.241 1.00 72.62 168 ALA A CA 1
ATOM 1271 C C . ALA A 1 168 ? 16.405 -4.222 -9.202 1.00 72.62 168 ALA A C 1
ATOM 1273 O O . ALA A 1 168 ? 17.055 -3.695 -10.107 1.00 72.62 168 ALA A O 1
ATOM 1274 N N . GLN A 1 169 ? 16.318 -5.551 -9.078 1.00 74.50 169 GLN A N 1
ATOM 1275 C CA . GLN A 1 169 ? 16.984 -6.483 -9.995 1.00 74.50 169 GLN A CA 1
ATOM 1276 C C . GLN A 1 169 ? 16.492 -6.337 -11.439 1.00 74.50 169 GLN A C 1
ATOM 1278 O O . GLN A 1 169 ? 17.301 -6.327 -12.365 1.00 74.50 169 GLN A O 1
ATOM 1283 N N . ARG A 1 170 ? 15.180 -6.180 -11.660 1.00 74.25 170 ARG A N 1
ATOM 1284 C CA . ARG A 1 170 ? 14.620 -5.980 -13.008 1.00 74.25 170 ARG A CA 1
ATOM 1285 C C . ARG A 1 170 ? 15.061 -4.655 -13.626 1.00 74.25 170 ARG A C 1
ATOM 1287 O O . ARG A 1 170 ? 15.370 -4.622 -14.815 1.00 74.25 170 ARG A O 1
ATOM 1294 N N . ILE A 1 171 ? 15.130 -3.588 -12.829 1.00 71.81 171 ILE A N 1
ATOM 1295 C CA . ILE A 1 171 ? 15.641 -2.282 -13.272 1.00 71.81 171 ILE A CA 1
ATOM 1296 C C . ILE A 1 171 ? 17.118 -2.397 -13.664 1.00 71.81 171 ILE A C 1
ATOM 1298 O O . ILE A 1 171 ? 17.500 -1.929 -14.736 1.00 71.81 171 ILE A O 1
ATOM 1302 N N . GLN A 1 172 ? 17.938 -3.060 -12.843 1.00 70.69 172 GLN A N 1
ATOM 1303 C CA . GLN A 1 172 ? 19.355 -3.293 -13.143 1.00 70.69 172 GLN A CA 1
ATOM 1304 C C . GLN A 1 172 ? 19.544 -4.149 -14.403 1.00 70.69 172 GLN A C 1
ATOM 1306 O O . GLN A 1 172 ? 20.355 -3.803 -15.260 1.00 70.69 172 GLN A O 1
ATOM 1311 N N . ALA A 1 173 ? 18.761 -5.221 -14.561 1.00 70.00 173 ALA A N 1
ATOM 1312 C CA . ALA A 1 173 ? 18.792 -6.070 -15.750 1.00 70.00 173 ALA A CA 1
ATOM 1313 C C . ALA A 1 173 ? 18.404 -5.292 -17.018 1.00 70.00 173 ALA A C 1
ATOM 1315 O O . ALA A 1 173 ? 19.067 -5.413 -18.046 1.00 70.00 173 ALA A O 1
ATOM 1316 N N . TYR A 1 174 ? 17.375 -4.443 -16.944 1.00 68.25 174 TYR A N 1
ATOM 1317 C CA . TYR A 1 174 ? 16.975 -3.587 -18.060 1.00 68.25 174 TYR A CA 1
ATOM 1318 C C . TYR A 1 174 ? 18.042 -2.537 -18.405 1.00 68.25 174 TYR A C 1
ATOM 1320 O O . TYR A 1 174 ? 18.358 -2.339 -19.578 1.00 68.25 174 TYR A O 1
ATOM 1328 N N . ALA A 1 175 ? 18.641 -1.894 -17.397 1.00 64.62 175 ALA A N 1
ATOM 1329 C CA . ALA A 1 175 ? 19.738 -0.952 -17.603 1.00 64.62 175 ALA A CA 1
ATOM 1330 C C . ALA A 1 175 ? 20.938 -1.630 -18.285 1.00 64.62 175 ALA A C 1
ATOM 1332 O O . ALA A 1 175 ? 21.491 -1.078 -19.236 1.00 64.62 175 ALA A O 1
ATOM 1333 N N . ALA A 1 176 ? 21.285 -2.852 -17.866 1.00 64.31 176 ALA A N 1
ATOM 1334 C CA . ALA A 1 176 ? 22.331 -3.649 -18.499 1.00 64.31 176 ALA A CA 1
ATOM 1335 C C . ALA A 1 176 ? 21.995 -3.973 -19.966 1.00 64.31 176 ALA A C 1
ATOM 1337 O O . ALA A 1 176 ? 22.817 -3.732 -20.845 1.00 64.31 176 ALA A O 1
ATOM 1338 N N . LEU A 1 177 ? 20.774 -4.432 -20.266 1.00 61.75 177 LEU A N 1
ATOM 1339 C CA . LEU A 1 177 ? 20.340 -4.730 -21.641 1.00 61.75 177 LEU A CA 1
ATOM 1340 C C . LEU A 1 177 ? 20.405 -3.502 -22.564 1.00 61.75 177 LEU A C 1
ATOM 1342 O O . LEU A 1 177 ? 20.852 -3.610 -23.708 1.00 61.75 177 LEU A O 1
ATOM 1346 N N . LYS A 1 178 ? 20.040 -2.321 -22.050 1.00 57.28 178 LYS A N 1
ATOM 1347 C CA . LYS A 1 178 ? 20.135 -1.054 -22.786 1.00 57.28 178 LYS A CA 1
ATOM 1348 C C . LYS A 1 178 ? 21.590 -0.637 -23.042 1.00 57.28 178 LYS A C 1
ATOM 1350 O O . LYS A 1 178 ? 21.885 -0.110 -24.113 1.00 57.28 178 LYS A O 1
ATOM 1355 N N . HIS A 1 179 ? 22.503 -0.912 -22.105 1.00 50.19 179 HIS A N 1
ATOM 1356 C CA . HIS A 1 179 ? 23.947 -0.708 -22.290 1.00 50.19 179 HIS A CA 1
ATOM 1357 C C . HIS A 1 179 ? 24.548 -1.614 -23.377 1.00 50.19 179 HIS A C 1
ATOM 1359 O O . HIS A 1 179 ? 25.491 -1.198 -24.047 1.00 50.19 179 HIS A O 1
ATOM 1365 N N . TYR A 1 180 ? 23.985 -2.806 -23.598 1.00 47.28 180 TYR A N 1
ATOM 1366 C CA . TYR A 1 180 ? 24.414 -3.732 -24.655 1.00 47.28 180 TYR A CA 1
ATOM 1367 C C . TYR A 1 180 ? 23.718 -3.515 -26.012 1.00 47.28 180 TYR A C 1
ATOM 1369 O O . TYR A 1 180 ? 23.918 -4.302 -26.933 1.00 47.28 180 TYR A O 1
ATOM 1377 N N . GLY A 1 181 ? 22.923 -2.450 -26.174 1.00 36.22 181 GLY A N 1
ATOM 1378 C CA . GLY A 1 181 ? 22.322 -2.091 -27.465 1.00 36.22 181 GLY A CA 1
ATOM 1379 C C . GLY A 1 181 ? 21.208 -3.030 -27.945 1.00 36.22 181 GLY A C 1
ATOM 1380 O O . GLY A 1 181 ? 20.859 -3.001 -29.126 1.00 36.22 181 GLY A O 1
ATOM 1381 N N . VAL A 1 182 ? 20.639 -3.845 -27.052 1.00 41.88 182 VAL A N 1
ATOM 1382 C CA . VAL A 1 182 ? 19.466 -4.671 -27.361 1.00 41.88 182 VAL A CA 1
ATOM 1383 C C . VAL A 1 182 ? 18.247 -3.746 -27.422 1.00 41.88 182 VAL A C 1
ATOM 1385 O O . VAL A 1 182 ? 17.878 -3.143 -26.413 1.00 41.88 182 VAL A O 1
ATOM 1388 N N . LYS A 1 183 ? 17.699 -3.572 -28.631 1.00 44.81 183 LYS A N 1
ATOM 1389 C CA . LYS A 1 183 ? 16.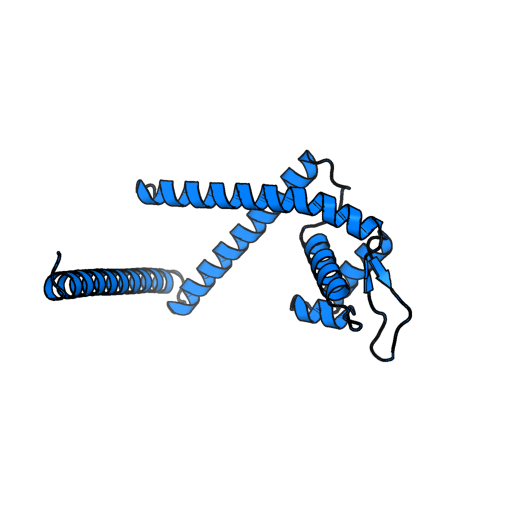486 -2.784 -28.902 1.00 44.81 183 LYS A CA 1
ATOM 1390 C C . LYS A 1 183 ? 15.227 -3.541 -28.510 1.00 44.81 183 LYS A C 1
ATOM 1392 O O . LYS A 1 183 ? 15.187 -4.762 -28.776 1.00 44.81 183 LYS A O 1
#

Sequence (183 aa):
MPTDTDTKTTLMAGEAVLMGAQATIAEAQERAATALGRFTGLKPAQAGFAELSLAMHHAERSMNEIFKRHARQNQMPMGLTLLDYQYLRVIQRWNEEGRNDVIVRKIAAHFGLAGNSASQCIDRLLKRGLISKTAGGKQGHPLVLTENGQKALGQFATIESAVDAECAQRIQAYAALKHYGVK

Nearest PDB structures (foldseek):
  3fm5-assembly3_D  TM=7.951E-01  e=2.112E-04  Rhodococcus jostii RHA1
  4rgu-assembly1_A-2  TM=6.411E-01  e=4.591E-05  Acinetobacter baylyi ADP1
  3eco-assembly1_A  TM=6.718E-01  e=1.638E-04  Staphylococcus aureus subsp. aureus Mu50
  3fm5-assembly3_B  TM=7.176E-01  e=5.841E-04  Rhodococcus jostii RHA1
  5x7z-assembly1_A-2  TM=6.538E-01  e=5.143E-04  Mycobacterium tuberculosis H37Rv

Radius of gyration: 24.14 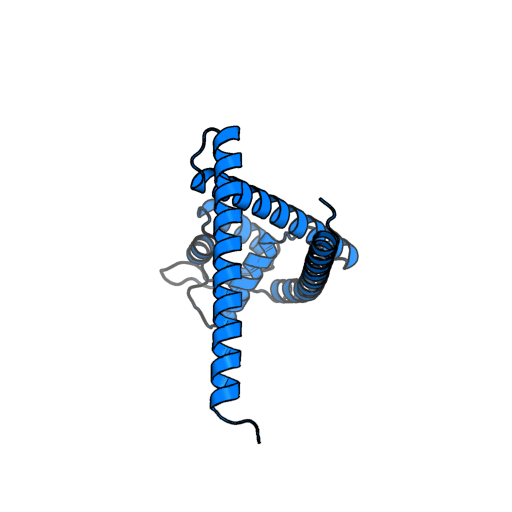Å; Cα contacts (8 Å, |Δi|>4): 124; chains: 1; bounding box: 68×45×56 Å

Mean predicted aligned error: 14.98 Å

pLDDT: mean 71.4, std 15.5, range [36.22, 95.38]

Solvent-accessible surface area (backbone atoms only — not comparable to full-atom values): 10145 Å² total; per-residue (Å²): 130,89,51,75,68,58,57,54,54,52,51,52,53,52,49,52,53,52,52,51,52,51,53,54,50,51,53,51,51,52,51,51,20,49,56,43,15,70,76,68,77,37,58,35,73,54,37,51,48,51,52,50,51,50,51,50,51,53,48,54,53,48,52,51,52,50,45,54,51,46,38,62,74,68,68,48,80,86,85,75,48,75,65,57,48,53,53,52,52,53,45,48,52,40,52,75,70,66,49,80,68,45,23,68,72,54,54,11,60,73,72,72,44,60,63,68,63,39,48,57,52,49,53,51,38,40,76,68,50,28,32,45,73,47,92,55,59,102,89,48,46,25,49,44,73,29,74,58,27,51,53,50,51,58,62,45,52,60,42,51,55,52,42,51,53,50,52,52,49,53,51,51,52,50,54,50,41,55,74,71,68,62,126

Secondary structure (DSSP, 8-state):
---HHHHHHHHHHHHHHHHHHHHHHHHHHHHHHHHHHHHHSS-HHHHHHHHHHHHHHHHHHHHHHHHHHHHHHTT--TT--HHHHHHHHHHHHHHHTT-TT--HHHHHHHTT--HHHHHHHHHHHHHTTSEEEPPPBTTB--EEE-HHHHHHHHHHHHHHHHHHHHHHHHHHHHHHHHHTT--